Protein AF-0000000078791881 (afdb_homodimer)

pLDDT: mean 88.65, std 10.17, range [54.97, 97.69]

Organism: Lacticaseibacillus rhamnosus (strain LMS2-1) (NCBI:txid525361)

Structure (mmCIF, N/CA/C/O backbone):
data_AF-0000000078791881-model_v1
#
loop_
_entity.id
_entity.type
_entity.pdbx_description
1 polymer 'Insertion element IS402-like domain-containing protein'
#
loop_
_atom_site.group_PDB
_atom_site.id
_atom_site.type_symbol
_atom_site.label_atom_id
_atom_site.label_alt_id
_atom_site.label_comp_id
_atom_site.label_asym_id
_atom_site.label_entity_id
_atom_site.label_seq_id
_atom_site.pdbx_PDB_ins_code
_atom_site.Cartn_x
_atom_site.Cartn_y
_atom_site.Cartn_z
_atom_site.occupancy
_atom_site.B_iso_or_equiv
_atom_site.auth_seq_id
_atom_site.auth_comp_id
_atom_site.auth_asym_id
_atom_site.auth_atom_id
_atom_site.pdbx_PDB_model_num
ATOM 1 N N . MET A 1 1 ? 7.707 -7.066 -22.281 1 60.25 1 MET A N 1
ATOM 2 C CA . MET A 1 1 ? 7.445 -7.469 -20.906 1 60.25 1 MET A CA 1
ATOM 3 C C . MET A 1 1 ? 7.391 -6.254 -19.984 1 60.25 1 MET A C 1
ATOM 5 O O . MET A 1 1 ? 8.109 -5.277 -20.188 1 60.25 1 MET A O 1
ATOM 9 N N . GLN A 1 2 ? 6.25 -6.066 -19.312 1 72.25 2 GLN A N 1
ATOM 10 C CA . GLN A 1 2 ? 6.121 -4.934 -18.406 1 72.25 2 GLN A CA 1
ATOM 11 C C . GLN A 1 2 ? 7.102 -5.051 -17.234 1 72.25 2 GLN A C 1
ATOM 13 O O . GLN A 1 2 ? 7.387 -6.156 -16.766 1 72.25 2 GLN A O 1
ATOM 18 N N . HIS A 1 3 ? 7.914 -4.094 -17.141 1 79.69 3 HIS A N 1
ATOM 19 C CA . HIS A 1 3 ? 8.914 -4.105 -16.078 1 79.69 3 HIS A CA 1
ATOM 20 C C . HIS A 1 3 ? 8.367 -3.467 -14.805 1 79.69 3 HIS A C 1
ATOM 22 O O . HIS A 1 3 ? 7.723 -2.416 -14.859 1 79.69 3 HIS A O 1
ATOM 28 N N . PHE A 1 4 ? 8.367 -4.258 -13.711 1 86.62 4 PHE A N 1
ATOM 29 C CA . PHE A 1 4 ? 7.938 -3.729 -12.422 1 86.62 4 PHE A CA 1
ATOM 30 C C . PHE A 1 4 ? 9.109 -3.658 -11.453 1 86.62 4 PHE A C 1
ATOM 32 O O . PHE A 1 4 ? 9.898 -4.594 -11.352 1 86.62 4 PHE A O 1
ATOM 39 N N . SER A 1 5 ? 9.312 -2.439 -10.898 1 85.81 5 SER A N 1
ATOM 40 C CA . SER A 1 5 ? 10.383 -2.271 -9.914 1 85.81 5 SER A CA 1
ATOM 41 C C . SER A 1 5 ? 9.812 -2.055 -8.516 1 85.81 5 SER A C 1
ATOM 43 O O . SER A 1 5 ? 9.594 -0.916 -8.102 1 85.81 5 SER A O 1
ATOM 45 N N . HIS A 1 6 ? 9.57 -3.057 -7.871 1 87.31 6 HIS A N 1
ATOM 46 C CA . HIS A 1 6 ? 9.055 -2.996 -6.508 1 87.31 6 HIS A CA 1
ATOM 47 C C . HIS A 1 6 ? 10.062 -3.559 -5.512 1 87.31 6 HIS A C 1
ATOM 49 O O . HIS A 1 6 ? 10.812 -4.488 -5.836 1 87.31 6 HIS A O 1
ATOM 55 N N . HIS A 1 7 ? 10.195 -2.922 -4.348 1 89.75 7 HIS A N 1
ATOM 56 C CA . HIS A 1 7 ? 11.086 -3.346 -3.275 1 89.75 7 HIS A CA 1
ATOM 57 C C . HIS A 1 7 ? 10.406 -3.234 -1.915 1 89.75 7 HIS A C 1
ATOM 59 O O . HIS A 1 7 ? 10.914 -2.557 -1.018 1 89.75 7 HIS A O 1
ATOM 65 N N . TYR A 1 8 ? 9.422 -3.963 -1.711 1 95.06 8 TYR A N 1
ATOM 66 C CA . TYR A 1 8 ? 8.68 -3.934 -0.458 1 95.06 8 TYR A CA 1
ATOM 67 C C . TYR A 1 8 ? 9.102 -5.078 0.456 1 95.06 8 TYR A C 1
ATOM 69 O O . TYR A 1 8 ? 9.797 -6 0.024 1 95.06 8 TYR A O 1
ATOM 77 N N . GLN A 1 9 ? 8.75 -4.992 1.683 1 92.62 9 GLN A N 1
ATOM 78 C CA . GLN A 1 9 ? 9.125 -5.973 2.693 1 92.62 9 GLN A CA 1
ATOM 79 C C . GLN A 1 9 ? 8.562 -7.352 2.361 1 92.62 9 GLN A C 1
ATOM 81 O O . GLN A 1 9 ? 9.156 -8.375 2.713 1 92.62 9 GLN A O 1
ATOM 86 N N . SER A 1 10 ? 7.508 -7.449 1.609 1 93.88 10 SER A N 1
ATOM 87 C CA . SER A 1 10 ? 6.816 -8.703 1.309 1 93.88 10 SER A CA 1
ATOM 88 C C . SER A 1 10 ? 7.434 -9.391 0.098 1 93.88 10 SER A C 1
ATOM 90 O O . SER A 1 10 ? 7.133 -10.555 -0.179 1 93.88 10 SER A O 1
ATOM 92 N N . ASP A 1 11 ? 8.266 -8.688 -0.561 1 94.62 11 ASP A N 1
ATOM 93 C CA . ASP A 1 11 ? 8.859 -9.266 -1.762 1 94.62 11 ASP A CA 1
ATOM 94 C C . ASP A 1 11 ? 9.75 -10.453 -1.415 1 94.62 11 ASP A C 1
ATOM 96 O O . ASP A 1 11 ? 10.469 -10.422 -0.412 1 94.62 11 ASP A O 1
ATOM 100 N N . ILE A 1 12 ? 9.672 -11.43 -2.232 1 93.94 12 ILE A N 1
ATOM 101 C CA . ILE A 1 12 ? 10.578 -12.57 -2.111 1 93.94 12 ILE A CA 1
ATOM 102 C C . ILE A 1 12 ? 11.68 -12.461 -3.162 1 93.94 12 ILE A C 1
ATOM 104 O O . ILE A 1 12 ? 11.609 -11.625 -4.066 1 93.94 12 ILE A O 1
ATOM 108 N N . SER A 1 13 ? 12.711 -13.273 -2.975 1 94.31 13 SER A N 1
ATOM 109 C CA . SER A 1 13 ? 13.789 -13.297 -3.957 1 94.31 13 SER A CA 1
ATOM 110 C C . SER A 1 13 ? 13.406 -14.117 -5.184 1 94.31 13 SER A C 1
ATOM 112 O O . SER A 1 13 ? 12.508 -14.961 -5.117 1 94.31 13 SER A O 1
ATOM 114 N N . ARG A 1 14 ? 14.117 -13.773 -6.285 1 93.75 14 ARG A N 1
ATOM 115 C CA . ARG A 1 14 ? 13.906 -14.562 -7.492 1 93.75 14 ARG A CA 1
ATOM 116 C C . ARG A 1 14 ? 14.203 -16.031 -7.246 1 93.75 14 ARG A C 1
ATOM 118 O O . ARG A 1 14 ? 13.539 -16.906 -7.809 1 93.75 14 ARG A O 1
ATOM 125 N N . GLN A 1 15 ? 15.094 -16.312 -6.422 1 93.5 15 GLN A N 1
ATOM 126 C CA . GLN A 1 15 ? 15.438 -17.688 -6.078 1 93.5 15 GLN A CA 1
ATOM 127 C C . GLN A 1 15 ? 14.273 -18.375 -5.375 1 93.5 15 GLN A C 1
ATOM 129 O O . GLN A 1 15 ? 13.984 -19.547 -5.645 1 93.5 15 GLN A O 1
ATOM 134 N N . GLN A 1 16 ? 13.695 -17.672 -4.477 1 94.12 16 GLN A N 1
ATOM 135 C CA . GLN A 1 16 ? 12.539 -18.219 -3.773 1 94.12 16 GLN A CA 1
ATOM 136 C C . GLN A 1 16 ? 11.398 -18.516 -4.742 1 94.12 16 GLN A C 1
ATOM 138 O O . GLN A 1 16 ? 10.719 -19.547 -4.617 1 94.12 16 GLN A O 1
ATOM 143 N N . LEU A 1 17 ? 11.219 -17.609 -5.664 1 94.06 17 LEU A N 1
ATOM 144 C CA . LEU A 1 17 ? 10.18 -17.828 -6.66 1 94.06 17 LEU A CA 1
ATOM 145 C C . LEU A 1 17 ? 10.484 -19.062 -7.5 1 94.06 17 LEU A C 1
ATOM 147 O O . LEU A 1 17 ? 9.57 -19.812 -7.875 1 94.06 17 LEU A O 1
ATOM 151 N N . ASP A 1 18 ? 11.703 -19.266 -7.836 1 93.75 18 ASP A N 1
ATOM 152 C CA . ASP A 1 18 ? 12.102 -20.406 -8.656 1 93.75 18 ASP A CA 1
ATOM 153 C C . ASP A 1 18 ? 11.656 -21.719 -8.023 1 93.75 18 ASP A C 1
ATOM 155 O O . ASP A 1 18 ? 11.32 -22.672 -8.727 1 93.75 18 ASP A O 1
ATOM 159 N N . LEU A 1 19 ? 11.578 -21.734 -6.727 1 92.44 19 LEU A N 1
ATOM 160 C CA . LEU A 1 19 ? 11.18 -22.938 -5.992 1 92.44 19 LEU A CA 1
ATOM 161 C C . LEU A 1 19 ? 9.711 -23.25 -6.223 1 92.44 19 LEU A C 1
ATOM 163 O O . LEU A 1 19 ? 9.297 -24.406 -6.129 1 92.44 19 LEU A O 1
ATOM 167 N N . ILE A 1 20 ? 8.992 -22.281 -6.566 1 93.12 20 ILE A N 1
ATOM 168 C CA . ILE A 1 20 ? 7.555 -22.5 -6.703 1 93.12 20 ILE A CA 1
ATOM 169 C C . ILE A 1 20 ? 7.113 -22.172 -8.125 1 93.12 20 ILE A C 1
ATOM 171 O O . ILE A 1 20 ? 5.926 -22.25 -8.453 1 93.12 20 ILE A O 1
ATOM 175 N N . ARG A 1 21 ? 7.918 -21.828 -8.938 1 91.44 21 ARG A N 1
ATOM 176 C CA . ARG A 1 21 ? 7.621 -21.359 -10.289 1 91.44 21 ARG A CA 1
ATOM 177 C C . ARG A 1 21 ? 6.848 -22.406 -11.078 1 91.44 21 ARG A C 1
ATOM 179 O O . ARG A 1 21 ? 5.887 -22.078 -11.773 1 91.44 21 ARG A O 1
ATOM 186 N N . GLN A 1 22 ? 7.348 -23.531 -11.039 1 88.88 22 GLN A N 1
ATOM 187 C CA . GLN A 1 22 ? 6.715 -24.609 -11.781 1 88.88 22 GLN A CA 1
ATOM 188 C C . GLN A 1 22 ? 5.254 -24.781 -11.375 1 88.88 22 GLN A C 1
ATOM 190 O O . GLN A 1 22 ? 4.387 -24.984 -12.227 1 88.88 22 GLN A O 1
ATOM 195 N N . ASP A 1 23 ? 5.012 -24.688 -10.094 1 89.69 23 ASP A N 1
ATOM 196 C CA . ASP A 1 23 ? 3.646 -24.812 -9.594 1 89.69 23 ASP A CA 1
ATOM 197 C C . ASP A 1 23 ? 2.764 -23.688 -10.125 1 89.69 23 ASP A C 1
ATOM 199 O O . ASP A 1 23 ? 1.622 -23.922 -10.523 1 89.69 23 ASP A O 1
ATOM 203 N N . LEU A 1 24 ? 3.293 -22.5 -10.211 1 88.62 24 LEU A N 1
ATOM 204 C CA . LEU A 1 24 ? 2.549 -21.328 -10.656 1 88.62 24 LEU A CA 1
ATOM 205 C C . LEU A 1 24 ? 2.285 -21.391 -12.156 1 88.62 24 LEU A C 1
ATOM 207 O O . LEU A 1 24 ? 1.202 -21.016 -12.609 1 88.62 24 LEU A O 1
ATOM 211 N N . GLU A 1 25 ? 3.244 -21.844 -12.852 1 84.62 25 GLU A N 1
ATOM 212 C CA . GLU A 1 25 ? 3.129 -21.891 -14.305 1 84.62 25 GLU A CA 1
ATOM 213 C C . GLU A 1 25 ? 2.205 -23.016 -14.75 1 84.62 25 GLU A C 1
ATOM 215 O O . GLU A 1 25 ? 1.573 -22.922 -15.805 1 84.62 25 GLU A O 1
ATOM 220 N N . ALA A 1 26 ? 2.129 -24.016 -13.961 1 81 26 ALA A N 1
ATOM 221 C CA . ALA A 1 26 ? 1.281 -25.156 -14.281 1 81 26 ALA A CA 1
ATOM 222 C C . ALA A 1 26 ? -0.196 -24.797 -14.211 1 81 26 ALA A C 1
ATOM 224 O O . ALA A 1 26 ? -1.038 -25.438 -14.844 1 81 26 ALA A O 1
ATOM 225 N N . SER A 1 27 ? -0.499 -23.844 -13.469 1 78.12 27 SER A N 1
ATOM 226 C CA . SER A 1 27 ? -1.887 -23.438 -13.289 1 78.12 27 SER A CA 1
ATOM 227 C C . SER A 1 27 ? -2.373 -22.594 -14.461 1 78.12 27 SER A C 1
ATOM 229 O O . SER A 1 27 ? -3.578 -22.406 -14.648 1 78.12 27 SER A O 1
ATOM 231 N N . ARG A 1 28 ? -1.436 -22.188 -15.219 1 71.75 28 ARG A N 1
ATOM 232 C CA . ARG A 1 28 ? -1.787 -21.281 -16.312 1 71.75 28 ARG A CA 1
ATOM 233 C C . ARG A 1 28 ? -2.459 -22.047 -17.453 1 71.75 28 ARG A C 1
ATOM 235 O O . ARG A 1 28 ? -2.018 -23.141 -17.828 1 71.75 28 ARG A O 1
ATOM 242 N N . LYS A 1 29 ? -3.756 -21.53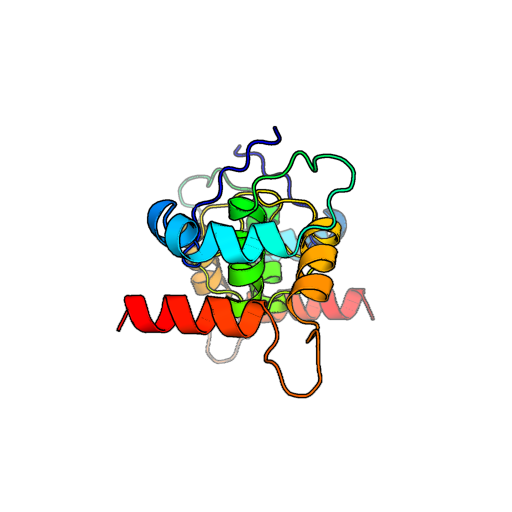1 -17.688 1 65.38 29 LYS A N 1
ATOM 243 C CA . LYS A 1 29 ? -4.363 -22.047 -18.906 1 65.38 29 LYS A CA 1
ATOM 244 C C . LYS A 1 29 ? -3.668 -21.5 -20.141 1 65.38 29 LYS A C 1
ATOM 246 O O . LYS A 1 29 ? -3.172 -20.375 -20.125 1 65.38 29 LYS A O 1
ATOM 251 N N . ARG A 1 30 ? -2.932 -22.406 -20.859 1 60.41 30 ARG A N 1
ATOM 252 C CA . ARG A 1 30 ? -2.107 -22.203 -22.047 1 60.41 30 ARG A CA 1
ATOM 253 C C . ARG A 1 30 ? -2.766 -21.219 -23 1 60.41 30 ARG A C 1
ATOM 255 O O . ARG A 1 30 ? -2.975 -21.531 -24.172 1 60.41 30 ARG A O 1
ATOM 262 N N . THR A 1 31 ? -3.537 -20.297 -22.312 1 57.41 31 THR A N 1
ATOM 263 C CA . THR A 1 31 ? -3.967 -19.391 -23.375 1 57.41 31 THR A CA 1
ATOM 264 C C . THR A 1 31 ? -2.863 -18.406 -23.719 1 57.41 31 THR A C 1
ATOM 266 O O . THR A 1 31 ? -1.729 -18.531 -23.266 1 57.41 31 THR A O 1
ATOM 269 N N . HIS A 1 32 ? -3.201 -17.219 -24.203 1 54.97 32 HIS A N 1
ATOM 270 C CA . HIS A 1 32 ? -2.314 -16.203 -24.75 1 54.97 32 HIS A CA 1
ATOM 271 C C . HIS A 1 32 ? -1.259 -15.781 -23.734 1 54.97 32 HIS A C 1
ATOM 273 O O . HIS A 1 32 ? -1.566 -15.602 -22.562 1 54.97 32 HIS A O 1
ATOM 279 N N . PRO A 1 33 ? 0.043 -16.078 -24.25 1 55.59 33 PRO A N 1
ATOM 280 C CA . PRO A 1 33 ? 1.186 -15.758 -23.391 1 55.59 33 PRO A CA 1
ATOM 281 C C . PRO A 1 33 ? 0.993 -14.453 -22.609 1 55.59 33 PRO A C 1
ATOM 283 O O . PRO A 1 33 ? 0.642 -13.43 -23.203 1 55.59 33 PRO A O 1
ATOM 286 N N . LYS A 1 34 ? 0.638 -14.539 -21.422 1 62.06 34 LYS A N 1
ATOM 287 C CA . LYS A 1 34 ? 0.508 -13.281 -20.672 1 62.06 34 LYS A CA 1
ATOM 288 C C . LYS A 1 34 ? 1.877 -12.68 -20.375 1 62.06 34 LYS A C 1
ATOM 290 O O . LYS A 1 34 ? 2.834 -13.406 -20.094 1 62.06 34 LYS A O 1
ATOM 295 N N . HIS A 1 35 ? 2.105 -11.555 -20.766 1 78.94 35 HIS A N 1
ATOM 296 C CA . HIS A 1 35 ? 3.27 -10.68 -20.781 1 78.94 35 HIS A CA 1
ATOM 297 C C . HIS A 1 35 ? 3.652 -10.234 -19.375 1 78.94 35 HIS A C 1
ATOM 299 O O . HIS A 1 35 ? 4.477 -9.328 -19.219 1 78.94 35 HIS A O 1
ATOM 305 N N . ILE A 1 36 ? 3.102 -11.031 -18.391 1 87.44 36 ILE A N 1
ATOM 306 C CA . ILE A 1 36 ? 3.498 -10.547 -17.062 1 87.44 36 ILE A CA 1
ATOM 307 C C . ILE A 1 36 ? 4.23 -11.656 -16.312 1 87.44 36 ILE A C 1
ATOM 309 O O . ILE A 1 36 ? 3.791 -12.805 -16.297 1 87.44 36 ILE A O 1
ATOM 313 N N . ASP A 1 37 ? 5.336 -11.32 -15.742 1 89.88 37 ASP A N 1
ATOM 314 C CA . ASP A 1 37 ? 6.137 -12.242 -14.945 1 89.88 37 ASP A CA 1
ATOM 315 C C . ASP A 1 37 ? 5.367 -12.711 -13.711 1 89.88 37 ASP A C 1
ATOM 317 O O . ASP A 1 37 ? 4.883 -11.898 -12.922 1 89.88 37 ASP A O 1
ATOM 321 N N . PRO A 1 38 ? 5.277 -14.031 -13.516 1 91.56 38 PRO A N 1
ATOM 322 C CA . PRO A 1 38 ? 4.582 -14.531 -12.32 1 91.56 38 PRO A CA 1
ATOM 323 C C . PRO A 1 38 ? 5.18 -13.992 -11.023 1 91.56 38 PRO A C 1
ATOM 325 O O . PRO A 1 38 ? 4.488 -13.922 -10.008 1 91.56 38 PRO A O 1
ATOM 328 N N . TYR A 1 39 ? 6.422 -13.578 -11.125 1 93.69 39 TYR A N 1
ATOM 329 C CA . TYR A 1 39 ? 7.086 -12.992 -9.961 1 93.69 39 TYR A CA 1
ATOM 330 C C . TYR A 1 39 ? 6.348 -11.75 -9.477 1 93.69 39 TYR A C 1
ATOM 332 O O . TYR A 1 39 ? 6.062 -11.617 -8.289 1 93.69 39 TYR A O 1
ATOM 340 N N . ASP A 1 40 ? 6.051 -10.922 -10.383 1 95.81 40 ASP A N 1
ATOM 341 C CA . ASP A 1 40 ? 5.391 -9.664 -10.039 1 95.81 40 ASP A CA 1
ATOM 342 C C . ASP A 1 40 ? 3.973 -9.906 -9.531 1 95.81 40 ASP A C 1
ATOM 344 O O . ASP A 1 40 ? 3.508 -9.219 -8.625 1 95.81 40 ASP A O 1
ATOM 348 N N . ILE A 1 41 ? 3.369 -10.883 -10.086 1 95.06 41 ILE A N 1
ATOM 349 C CA . ILE A 1 41 ? 2.01 -11.227 -9.68 1 95.06 41 ILE A CA 1
ATOM 350 C C . ILE A 1 41 ? 2.023 -11.766 -8.25 1 95.06 41 ILE A C 1
ATOM 352 O O . ILE A 1 41 ? 1.233 -11.336 -7.406 1 95.06 41 ILE A O 1
ATOM 356 N N . PHE A 1 42 ? 2.93 -12.633 -8.062 1 95.81 42 PHE A N 1
ATOM 357 C CA . PHE A 1 42 ? 3.002 -13.258 -6.75 1 95.81 42 PHE A CA 1
ATOM 358 C C . PHE A 1 42 ? 3.408 -12.25 -5.688 1 95.81 42 PHE A C 1
ATOM 360 O O . PHE A 1 42 ? 2.82 -12.211 -4.602 1 95.81 42 PHE A O 1
ATOM 367 N N . CYS A 1 43 ? 4.371 -11.383 -6.016 1 97.19 43 CYS A N 1
ATOM 368 C CA . CYS A 1 43 ? 4.797 -10.359 -5.066 1 97.19 43 CYS A CA 1
ATOM 369 C C . CYS A 1 43 ? 3.654 -9.398 -4.742 1 97.19 43 CYS A C 1
ATOM 371 O O . CYS A 1 43 ? 3.51 -8.969 -3.602 1 97.19 43 CYS A O 1
ATOM 373 N N . ALA A 1 44 ? 2.912 -9.094 -5.691 1 97.69 44 ALA A N 1
ATOM 374 C CA . ALA A 1 44 ? 1.74 -8.25 -5.469 1 97.69 44 ALA A CA 1
ATOM 375 C C . ALA A 1 44 ? 0.761 -8.906 -4.504 1 97.69 44 ALA A C 1
ATOM 377 O O . ALA A 1 44 ? 0.231 -8.258 -3.604 1 97.69 44 ALA A O 1
ATOM 378 N N . MET A 1 45 ? 0.535 -10.188 -4.645 1 97.12 45 MET A N 1
ATOM 379 C CA . MET A 1 45 ? -0.359 -10.93 -3.76 1 97.12 45 MET A CA 1
ATOM 380 C C . MET A 1 45 ? 0.171 -10.93 -2.328 1 97.12 45 MET A C 1
ATOM 382 O O . MET A 1 45 ? -0.59 -10.727 -1.381 1 97.12 45 MET A O 1
ATOM 386 N N . LEU A 1 46 ? 1.431 -11.148 -2.234 1 96.62 46 LEU A N 1
ATOM 387 C CA . LEU A 1 46 ? 2.047 -11.18 -0.912 1 96.62 46 LEU A CA 1
ATOM 388 C C . LEU A 1 46 ? 1.897 -9.828 -0.214 1 96.62 46 LEU A C 1
ATOM 390 O O . LEU A 1 46 ? 1.678 -9.773 0.998 1 96.62 46 LEU A O 1
ATOM 394 N N . TYR A 1 47 ? 2.023 -8.789 -1.007 1 97.56 47 TYR A N 1
ATOM 395 C CA . TYR A 1 47 ? 1.846 -7.449 -0.466 1 97.56 47 TYR A CA 1
ATOM 396 C C . TYR A 1 47 ? 0.455 -7.285 0.135 1 97.56 47 TYR A C 1
ATOM 398 O O . TYR A 1 47 ? 0.309 -6.766 1.245 1 97.56 47 TYR A O 1
ATOM 406 N N . VAL A 1 48 ? -0.52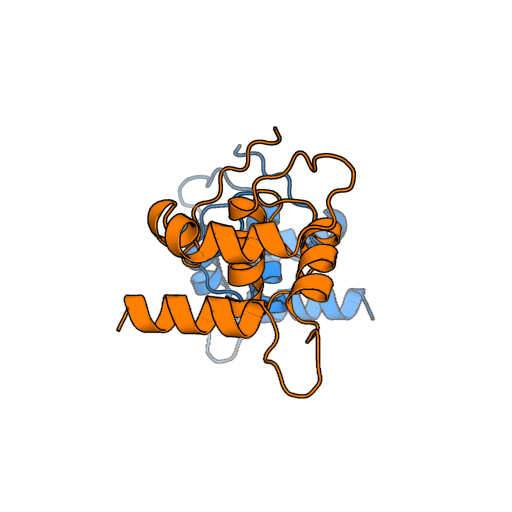2 -7.703 -0.561 1 97.19 48 VAL A N 1
ATOM 407 C CA . VAL A 1 48 ? -1.902 -7.59 -0.102 1 97.19 48 VAL A CA 1
ATOM 408 C C . VAL A 1 48 ? -2.111 -8.469 1.132 1 97.19 48 VAL A C 1
ATOM 410 O O . VAL A 1 48 ? -2.73 -8.039 2.107 1 97.19 48 VAL A O 1
ATOM 413 N N . LEU A 1 49 ? -1.59 -9.633 1.073 1 95 49 LEU A N 1
ATOM 414 C CA . LEU A 1 49 ? -1.74 -10.562 2.186 1 95 49 LEU A CA 1
ATOM 415 C C . LEU A 1 49 ? -1.057 -10.023 3.439 1 95 49 LEU A C 1
ATOM 417 O O . LEU A 1 49 ? -1.577 -10.18 4.547 1 95 49 LEU A O 1
ATOM 421 N N . LYS A 1 50 ? 0.042 -9.453 3.301 1 95.69 50 LYS A N 1
ATOM 422 C CA . LYS A 1 50 ? 0.808 -8.945 4.434 1 95.69 50 LYS A CA 1
ATOM 423 C C . LYS A 1 50 ? 0.145 -7.711 5.039 1 95.69 50 LYS A C 1
ATOM 425 O O . LYS A 1 50 ? 0.05 -7.586 6.266 1 95.69 50 LYS A O 1
ATOM 430 N N . ASN A 1 51 ? -0.23 -6.828 4.18 1 96.88 51 ASN A N 1
ATOM 431 C CA . ASN A 1 51 ? -0.662 -5.512 4.641 1 96.88 51 ASN A CA 1
ATOM 432 C C . ASN A 1 51 ? -2.182 -5.426 4.746 1 96.88 51 ASN A C 1
ATOM 434 O O . ASN A 1 51 ? -2.715 -4.512 5.375 1 96.88 51 ASN A O 1
ATOM 438 N N . GLY A 1 52 ? -2.828 -6.273 4.16 1 95.25 52 GLY A N 1
ATOM 439 C CA . GLY A 1 52 ? -4.281 -6.289 4.242 1 95.25 52 GLY A CA 1
ATOM 440 C C . GLY A 1 52 ? -4.934 -5.164 3.469 1 95.25 52 GLY A C 1
ATOM 441 O O . GLY A 1 52 ? -6.055 -4.758 3.781 1 95.25 52 GLY A O 1
ATOM 442 N N . CYS A 1 53 ? -4.258 -4.559 2.541 1 95.62 53 CYS A N 1
ATOM 443 C CA . CYS A 1 53 ? -4.832 -3.451 1.781 1 95.62 53 CYS A CA 1
ATOM 444 C C . CYS A 1 53 ? -5.84 -3.955 0.758 1 95.62 53 CYS A C 1
ATOM 446 O O . CYS A 1 53 ? -5.812 -5.125 0.375 1 95.62 53 CYS A O 1
ATOM 448 N N . THR A 1 54 ? -6.738 -3.078 0.295 1 95.06 54 THR A N 1
ATOM 449 C CA . THR A 1 54 ? -7.699 -3.441 -0.743 1 95.06 54 THR A CA 1
ATOM 450 C C . THR A 1 54 ? -6.992 -3.658 -2.078 1 95.06 54 THR A C 1
ATOM 452 O O . THR A 1 54 ? -5.926 -3.092 -2.32 1 95.06 54 THR A O 1
ATOM 455 N N . TRP A 1 55 ? -7.594 -4.453 -2.875 1 95.38 55 TRP A N 1
ATOM 456 C CA . TRP A 1 55 ? -7.008 -4.727 -4.18 1 95.38 55 TRP A CA 1
ATOM 457 C C . TRP A 1 55 ? -6.867 -3.445 -4.996 1 95.38 55 TRP A C 1
ATOM 459 O O . TRP A 1 55 ? -5.871 -3.254 -5.699 1 95.38 55 TRP A O 1
ATOM 469 N N . ARG A 1 56 ? -7.793 -2.59 -4.879 1 95.25 56 ARG A N 1
ATOM 470 C CA . ARG A 1 56 ? -7.797 -1.356 -5.656 1 95.25 56 ARG A CA 1
ATOM 471 C C . ARG A 1 56 ? -6.68 -0.42 -5.207 1 95.25 56 ARG A C 1
ATOM 473 O O . ARG A 1 56 ? -6.297 0.494 -5.941 1 95.25 56 ARG A O 1
ATOM 480 N N . ASP A 1 57 ? -6.16 -0.644 -4.055 1 97 57 ASP A N 1
ATOM 481 C CA . ASP A 1 57 ? -5.113 0.218 -3.51 1 97 57 ASP A CA 1
ATOM 482 C C . ASP A 1 57 ? -3.744 -0.446 -3.621 1 97 57 ASP A C 1
ATOM 484 O O . ASP A 1 57 ? -2.812 -0.081 -2.9 1 97 57 ASP A O 1
ATOM 488 N N . LEU A 1 58 ? -3.66 -1.423 -4.508 1 97.06 58 LEU A N 1
ATOM 489 C CA . LEU A 1 58 ? -2.367 -2.029 -4.805 1 97.06 58 LEU A CA 1
ATOM 490 C C . LEU A 1 58 ? -1.41 -1.003 -5.402 1 97.06 58 LEU A C 1
ATOM 492 O O . LEU A 1 58 ? -1.778 -0.262 -6.316 1 97.06 58 LEU A O 1
ATOM 496 N N . PRO A 1 59 ? -0.221 -1.003 -4.871 1 96.31 59 PRO A N 1
ATOM 497 C CA . PRO A 1 59 ? 0.741 -0.038 -5.41 1 96.31 59 PRO A CA 1
ATOM 498 C C . PRO A 1 59 ? 0.884 -0.13 -6.926 1 96.31 59 PRO A C 1
ATOM 500 O O . PRO A 1 59 ? 0.846 -1.228 -7.488 1 96.31 59 PRO A O 1
ATOM 503 N N . ALA A 1 60 ? 1.172 1.02 -7.531 1 94.25 60 ALA A N 1
ATOM 504 C CA . ALA A 1 60 ? 1.197 1.134 -8.984 1 94.25 60 ALA A CA 1
ATOM 505 C C . ALA A 1 60 ? 2.461 0.501 -9.562 1 94.25 60 ALA A C 1
ATOM 507 O O . ALA A 1 60 ? 2.564 0.304 -10.773 1 94.25 60 ALA A O 1
ATOM 508 N N . ASP A 1 61 ? 3.424 0.205 -8.758 1 94.31 61 ASP A N 1
ATOM 509 C CA . ASP A 1 61 ? 4.648 -0.431 -9.242 1 94.31 61 ASP A CA 1
ATOM 510 C C . ASP A 1 61 ? 4.477 -1.945 -9.336 1 94.31 61 ASP A C 1
ATOM 512 O O . ASP A 1 61 ? 5.434 -2.664 -9.633 1 94.31 61 ASP A O 1
ATOM 516 N N . TYR A 1 62 ? 3.305 -2.443 -9.047 1 96.12 62 TYR A N 1
ATOM 517 C CA . TYR A 1 62 ? 2.865 -3.803 -9.336 1 96.12 62 TYR A CA 1
ATOM 518 C C . TYR A 1 62 ? 1.962 -3.834 -10.562 1 96.12 62 TYR A C 1
ATOM 520 O O . TYR A 1 62 ? 1.536 -2.787 -11.055 1 96.12 62 TYR A O 1
ATOM 528 N N . PRO A 1 63 ? 1.736 -5.102 -11.102 1 94.62 63 PRO A N 1
ATOM 529 C CA . PRO A 1 63 ? 0.726 -5.199 -12.156 1 94.62 63 PRO A CA 1
ATOM 530 C C . PRO A 1 63 ? -0.646 -4.699 -11.703 1 94.62 63 PRO A C 1
ATOM 532 O O . PRO A 1 63 ? -0.911 -4.609 -10.5 1 94.62 63 PRO A O 1
ATOM 535 N N . LYS A 1 64 ? -1.416 -4.301 -12.648 1 94.81 64 LYS A N 1
ATOM 536 C CA . LYS A 1 64 ? -2.762 -3.812 -12.367 1 94.81 64 LYS A CA 1
ATOM 537 C C . LYS A 1 64 ? -3.494 -4.746 -11.406 1 94.81 64 LYS A C 1
ATOM 539 O O . LYS A 1 64 ? -3.416 -5.969 -11.547 1 94.81 64 LYS A O 1
ATOM 544 N N . TRP A 1 65 ? -4.195 -4.145 -10.484 1 95.62 65 TRP A N 1
ATOM 545 C CA . TRP A 1 65 ? -4.836 -4.914 -9.422 1 95.62 65 TRP A CA 1
ATOM 546 C C . TRP A 1 65 ? -5.812 -5.934 -10.008 1 95.62 65 TRP A C 1
ATOM 548 O O . TRP A 1 65 ? -5.953 -7.039 -9.477 1 95.62 65 TRP A O 1
ATOM 558 N N . SER A 1 66 ? -6.488 -5.574 -11.055 1 96.25 66 SER A N 1
ATOM 559 C CA . SER A 1 66 ? -7.461 -6.484 -11.641 1 96.25 66 SER A CA 1
ATOM 560 C C . SER A 1 66 ? -6.789 -7.746 -12.172 1 96.25 66 SER A C 1
ATOM 562 O O . SER A 1 66 ? -7.34 -8.844 -12.062 1 96.25 66 SER A O 1
ATOM 564 N N . THR A 1 67 ? -5.641 -7.629 -12.75 1 94.31 67 THR A N 1
ATOM 565 C CA . THR A 1 67 ? -4.859 -8.766 -13.219 1 94.31 67 THR A CA 1
ATOM 566 C C . THR A 1 67 ? -4.418 -9.633 -12.047 1 94.31 67 THR A C 1
ATOM 568 O O . THR A 1 67 ? -4.562 -10.859 -12.086 1 94.31 67 THR A O 1
ATOM 571 N N . VAL A 1 68 ? -3.955 -9.016 -11.055 1 96.12 68 VAL A N 1
ATOM 572 C CA . VAL A 1 68 ? -3.494 -9.742 -9.875 1 96.12 68 VAL A CA 1
ATOM 573 C C . VAL A 1 68 ? -4.668 -10.484 -9.242 1 96.12 68 VAL A C 1
ATOM 575 O O . VAL A 1 68 ? -4.527 -11.641 -8.836 1 96.12 68 VAL A O 1
ATOM 578 N N . TYR A 1 69 ? -5.77 -9.797 -9.211 1 95.81 69 TYR A N 1
ATOM 579 C CA . TYR A 1 69 ? -6.977 -10.391 -8.633 1 95.81 69 TYR A CA 1
ATOM 580 C C . TYR A 1 69 ? -7.414 -11.617 -9.422 1 95.81 69 TYR A C 1
ATOM 582 O O . TYR A 1 69 ? -7.867 -12.602 -8.844 1 95.81 69 TYR A O 1
ATOM 590 N N . TYR A 1 70 ? -7.305 -11.539 -10.688 1 93.31 70 TYR A N 1
ATOM 591 C CA . TYR A 1 70 ? -7.625 -12.688 -11.531 1 93.31 70 TYR A CA 1
ATOM 592 C C . TYR A 1 70 ? -6.789 -13.898 -11.148 1 93.31 70 TYR A C 1
ATOM 594 O O . TYR A 1 70 ? -7.32 -15 -10.969 1 93.31 70 TYR A O 1
ATOM 602 N N . TYR A 1 71 ? -5.566 -13.695 -11.039 1 92.25 71 TYR A N 1
ATOM 603 C CA . TYR A 1 71 ? -4.68 -14.789 -10.664 1 92.25 71 TYR A CA 1
ATOM 604 C C . TYR A 1 71 ? -4.949 -15.25 -9.234 1 92.25 71 TYR A C 1
ATOM 606 O O . TYR A 1 71 ? -4.859 -16.438 -8.938 1 92.25 71 TYR A O 1
ATOM 614 N N . TRP A 1 72 ? -5.211 -14.344 -8.328 1 94.12 72 TRP A N 1
ATOM 615 C CA . TRP A 1 72 ? -5.586 -14.695 -6.961 1 94.12 72 TRP A CA 1
ATOM 616 C C . TRP A 1 72 ? -6.766 -15.664 -6.949 1 94.12 72 TRP A C 1
ATOM 618 O O . TRP A 1 72 ? -6.707 -16.703 -6.301 1 94.12 72 TRP A O 1
ATOM 628 N N . MET A 1 73 ? -7.766 -15.273 -7.648 1 93.44 73 MET A N 1
ATOM 629 C CA . MET A 1 73 ? -8.961 -16.109 -7.723 1 93.44 73 MET A CA 1
ATOM 630 C C . MET A 1 73 ? -8.633 -17.484 -8.312 1 93.44 73 MET A C 1
ATOM 632 O O . MET A 1 73 ? -9.125 -18.5 -7.82 1 93.44 73 MET A O 1
ATOM 636 N N . SER A 1 74 ? -7.812 -17.469 -9.289 1 90.38 74 SER A N 1
ATOM 637 C CA . SER A 1 74 ? -7.434 -18.719 -9.953 1 90.38 74 SER A CA 1
ATOM 638 C C . SER A 1 74 ? -6.598 -19.594 -9.031 1 90.38 74 SER A C 1
ATOM 640 O O . SER A 1 74 ? -6.812 -20.812 -8.969 1 90.38 74 SER A O 1
ATOM 642 N N . TRP A 1 75 ? -5.672 -19.047 -8.352 1 92.5 75 TRP A N 1
ATOM 643 C CA . TRP A 1 75 ? -4.723 -19.781 -7.531 1 92.5 75 TRP A CA 1
ATOM 644 C C . TRP A 1 75 ? -5.355 -20.188 -6.203 1 92.5 75 TRP A C 1
ATOM 646 O O . TRP A 1 75 ? -4.871 -21.109 -5.527 1 92.5 75 TRP A O 1
ATOM 656 N N . SER A 1 76 ? -6.398 -19.547 -5.801 1 92.19 76 SER A N 1
ATOM 657 C CA . SER A 1 76 ? -7.043 -19.828 -4.52 1 92.19 76 SER A CA 1
ATOM 658 C C . SER A 1 76 ? -8.117 -20.906 -4.668 1 92.19 76 SER A C 1
ATOM 660 O O . SER A 1 76 ? -8.617 -21.438 -3.672 1 92.19 76 SER A O 1
ATOM 662 N N . LYS A 1 77 ? -8.453 -21.125 -5.863 1 87.25 77 LYS A N 1
ATOM 663 C CA . LYS A 1 77 ? -9.461 -22.141 -6.105 1 87.25 77 LYS A CA 1
ATOM 664 C C . LYS A 1 77 ? -8.859 -23.547 -6.039 1 87.25 77 LYS A C 1
ATOM 666 O O . LYS A 1 77 ? -7.883 -23.844 -6.73 1 87.25 77 LYS A O 1
ATOM 671 N N . ALA A 1 78 ? -9.492 -24.344 -5.223 1 85.25 78 ALA A N 1
ATOM 672 C CA . ALA A 1 78 ? -9.055 -25.734 -5.16 1 85.25 78 ALA A CA 1
ATOM 673 C C . ALA A 1 78 ? -9.555 -26.531 -6.367 1 85.25 78 ALA A C 1
ATOM 675 O O . ALA A 1 78 ? -10.719 -26.406 -6.754 1 85.25 78 ALA A O 1
ATOM 676 N N . PRO A 1 79 ? -8.641 -27.266 -6.977 1 80.69 79 PRO A N 1
ATOM 677 C CA . PRO A 1 79 ? -9.102 -28.062 -8.117 1 80.69 79 PRO A CA 1
ATOM 678 C C . PRO A 1 79 ? -10.125 -29.125 -7.727 1 80.69 79 PRO A C 1
ATOM 680 O O . PRO A 1 79 ? -11.055 -29.391 -8.484 1 80.69 79 PRO A O 1
ATOM 683 N N . THR A 1 80 ? -9.852 -29.672 -6.594 1 84.94 80 THR A N 1
ATOM 684 C CA . THR A 1 80 ? -10.766 -30.672 -6.035 1 84.94 80 THR A CA 1
ATOM 685 C C . THR A 1 80 ? -10.969 -30.438 -4.543 1 84.94 80 THR A C 1
ATOM 687 O O . THR A 1 80 ? -10.133 -29.812 -3.887 1 84.94 80 THR A O 1
ATOM 690 N N . PRO A 1 81 ? -12.086 -30.844 -4.051 1 85.12 81 PRO A N 1
ATOM 691 C CA . PRO A 1 81 ? -12.359 -30.656 -2.627 1 85.12 81 PRO A CA 1
ATOM 692 C C . PRO A 1 81 ? -11.297 -31.281 -1.73 1 85.12 81 PRO A C 1
ATOM 694 O O . PRO A 1 81 ? -11.125 -30.875 -0.583 1 85.12 81 PRO A O 1
ATOM 697 N N . ASP A 1 82 ? -10.625 -32.219 -2.215 1 87.19 82 ASP A N 1
ATOM 698 C CA . ASP A 1 82 ? -9.68 -32.969 -1.396 1 87.19 82 ASP A CA 1
ATOM 699 C C . ASP A 1 82 ? -8.258 -32.438 -1.564 1 87.19 82 ASP A C 1
ATOM 701 O O . ASP A 1 82 ? -7.344 -32.844 -0.854 1 87.19 82 ASP A O 1
ATOM 705 N N . LYS A 1 83 ? -8.102 -31.547 -2.52 1 87.56 83 LYS A N 1
ATOM 706 C CA . LYS A 1 83 ? -6.773 -31 -2.768 1 87.56 83 LYS A CA 1
ATOM 707 C C . LYS A 1 83 ? -6.703 -29.516 -2.396 1 87.56 83 LYS A C 1
ATOM 709 O O . LYS A 1 83 ? -7.617 -28.75 -2.707 1 87.56 83 LYS A O 1
ATOM 714 N N . PRO A 1 84 ? -5.629 -29.172 -1.677 1 90.06 84 PRO A N 1
ATOM 715 C CA . PRO A 1 84 ? -5.488 -27.75 -1.329 1 90.06 84 PRO A CA 1
ATOM 716 C C . PRO A 1 84 ? -5.293 -26.859 -2.553 1 90.06 84 PRO A C 1
ATOM 718 O O . PRO A 1 84 ? -4.809 -27.312 -3.588 1 90.06 84 PRO A O 1
ATOM 721 N N . ALA A 1 85 ? -5.695 -25.703 -2.385 1 91.5 85 ALA A N 1
ATOM 722 C CA . ALA A 1 85 ? -5.512 -24.719 -3.449 1 91.5 85 ALA A CA 1
ATOM 723 C C . ALA A 1 85 ? -4.027 -24.484 -3.736 1 91.5 85 ALA A C 1
ATOM 725 O O . ALA A 1 85 ? -3.186 -24.656 -2.854 1 91.5 85 ALA A O 1
ATOM 726 N N . LEU A 1 86 ? -3.736 -24.125 -4.938 1 92 86 LEU A N 1
ATOM 727 C CA . LEU A 1 86 ? -2.369 -23.875 -5.375 1 92 86 LEU A CA 1
ATOM 728 C C . LEU A 1 86 ? -1.694 -22.844 -4.477 1 92 86 LEU A C 1
ATOM 730 O O . LEU A 1 86 ? -0.557 -23.031 -4.043 1 92 86 LEU A O 1
ATOM 734 N N . LEU A 1 87 ? -2.326 -21.828 -4.152 1 93 87 LEU A N 1
ATOM 735 C CA . LEU A 1 87 ? -1.777 -20.75 -3.344 1 93 87 LEU A CA 1
ATOM 736 C C . LEU A 1 87 ? -1.376 -21.25 -1.961 1 93 87 LEU A C 1
ATOM 738 O O . LEU A 1 87 ? -0.302 -20.906 -1.459 1 93 87 LEU A O 1
ATOM 742 N N . THR A 1 88 ? -2.236 -22 -1.384 1 93.06 88 THR A N 1
ATOM 743 C CA . THR A 1 88 ? -1.944 -22.562 -0.069 1 93.06 88 THR A CA 1
ATOM 744 C C . THR A 1 88 ? -0.706 -23.453 -0.124 1 93.06 88 THR A C 1
ATOM 746 O O . THR A 1 88 ? 0.142 -23.406 0.769 1 93.06 88 THR A O 1
ATOM 749 N N . GLN A 1 89 ? -0.603 -24.141 -1.107 1 92.44 89 GLN A N 1
ATOM 750 C CA . GLN A 1 89 ? 0.524 -25.047 -1.279 1 92.44 89 GLN A CA 1
ATOM 751 C C . GLN A 1 89 ? 1.835 -24.281 -1.422 1 92.44 89 GLN A C 1
ATOM 753 O O . GLN A 1 89 ? 2.832 -24.625 -0.781 1 92.44 89 GLN A O 1
ATOM 758 N N . VAL A 1 90 ? 1.794 -23.328 -2.215 1 93.62 90 VAL A N 1
ATOM 759 C CA . VAL A 1 90 ? 3.025 -22.594 -2.49 1 93.62 90 VAL A CA 1
ATOM 760 C C . VAL A 1 90 ? 3.416 -21.766 -1.269 1 93.62 90 VAL A C 1
ATOM 762 O O . VAL A 1 90 ? 4.602 -21.625 -0.961 1 93.62 90 VAL A O 1
ATOM 765 N N . LEU A 1 91 ? 2.504 -21.25 -0.526 1 93.31 91 LEU A N 1
ATOM 766 C CA . LEU A 1 91 ? 2.795 -20.484 0.687 1 93.31 91 LEU A CA 1
ATOM 767 C C . LEU A 1 91 ? 3.391 -21.391 1.762 1 93.31 91 LEU A C 1
ATOM 769 O O . LEU A 1 91 ? 4.301 -20.984 2.488 1 93.31 91 LEU A O 1
ATOM 773 N N . LYS A 1 92 ? 2.854 -22.578 1.812 1 92.31 92 LYS A N 1
ATOM 774 C CA . LYS A 1 92 ? 3.408 -23.547 2.748 1 92.31 92 LYS A CA 1
ATOM 775 C C . LYS A 1 92 ? 4.844 -23.906 2.383 1 92.31 92 LYS A C 1
ATOM 777 O O . LYS A 1 92 ? 5.711 -24 3.256 1 92.31 92 LYS A O 1
ATOM 782 N N . LYS A 1 93 ? 5.016 -24.094 1.163 1 91.56 93 LYS A N 1
ATOM 783 C CA . LYS A 1 93 ? 6.355 -24.422 0.683 1 91.56 93 LYS A CA 1
ATOM 784 C C . LYS A 1 93 ? 7.348 -23.328 1.049 1 91.56 93 LYS A C 1
ATOM 786 O O . LYS A 1 93 ? 8.461 -23.609 1.496 1 91.56 93 LYS A O 1
ATOM 791 N N . LEU A 1 94 ? 6.988 -22.125 0.889 1 91.44 94 LEU A N 1
ATOM 792 C CA . LEU A 1 94 ? 7.859 -20.984 1.188 1 91.44 94 LEU A CA 1
ATOM 793 C C . LEU A 1 94 ? 8.086 -20.859 2.691 1 91.44 94 LEU A C 1
ATOM 795 O O . LEU A 1 94 ? 9.172 -20.484 3.131 1 91.44 94 LEU A O 1
ATOM 799 N N . SER A 1 95 ? 7.004 -21.047 3.447 1 89.75 95 SER A N 1
ATOM 800 C CA . SER A 1 95 ? 7.133 -20.984 4.898 1 89.75 95 SER A CA 1
ATOM 801 C C . SER A 1 95 ? 8.117 -22.031 5.41 1 89.75 95 SER A C 1
ATOM 803 O O . SER A 1 95 ? 8.859 -21.781 6.359 1 89.75 95 SER A O 1
ATOM 805 N N . LEU A 1 96 ? 8.133 -23.078 4.789 1 83.69 96 LEU A N 1
ATOM 806 C CA . LEU A 1 96 ? 8.992 -24.188 5.18 1 83.69 96 LEU A CA 1
ATOM 807 C C . LEU A 1 96 ? 10.453 -23.891 4.863 1 83.69 96 LEU A C 1
ATOM 809 O O . LEU A 1 96 ? 11.352 -24.312 5.59 1 83.69 96 LEU A O 1
ATOM 813 N N . ILE A 1 97 ? 10.672 -23.141 3.902 1 77.69 97 ILE A N 1
ATOM 814 C CA . ILE A 1 97 ? 12.031 -22.781 3.521 1 77.69 97 ILE A CA 1
ATOM 815 C C . ILE A 1 97 ? 12.578 -21.719 4.477 1 77.69 97 ILE A C 1
ATOM 817 O O . ILE A 1 97 ? 13.766 -21.734 4.812 1 77.69 97 ILE A O 1
ATOM 821 N N . ASP A 1 98 ? 11.812 -20.828 4.918 1 75.25 98 ASP A N 1
ATOM 822 C CA . ASP A 1 98 ? 12.242 -19.766 5.832 1 75.25 98 ASP A CA 1
ATOM 823 C C . ASP A 1 98 ? 12.43 -20.312 7.246 1 75.25 98 ASP A C 1
ATOM 825 O O . ASP A 1 98 ? 13.211 -19.766 8.023 1 75.25 98 ASP A O 1
ATOM 829 N N . ASP A 1 99 ? 11.711 -21.266 7.691 1 64.94 99 ASP A N 1
ATOM 830 C CA . ASP A 1 99 ? 11.945 -21.891 8.984 1 64.94 99 ASP A CA 1
ATOM 831 C C . ASP A 1 99 ? 13.227 -22.734 8.977 1 64.94 99 ASP A C 1
ATOM 833 O O . ASP A 1 99 ? 13.961 -22.766 9.961 1 64.94 99 ASP A O 1
ATOM 837 N N . MET B 1 1 ? 10.727 20.781 -6.551 1 60.78 1 MET B N 1
ATOM 838 C CA . MET B 1 1 ? 9.633 20.125 -5.832 1 60.78 1 MET B CA 1
ATOM 839 C C . MET B 1 1 ? 9.414 18.703 -6.34 1 60.78 1 MET B C 1
ATOM 841 O O . MET B 1 1 ? 9.586 18.438 -7.531 1 60.78 1 MET B O 1
ATOM 845 N N . GLN B 1 2 ? 9.547 17.734 -5.426 1 72.88 2 GLN B N 1
ATOM 846 C CA . GLN B 1 2 ? 9.344 16.344 -5.832 1 72.88 2 GLN B CA 1
ATOM 847 C C . GLN B 1 2 ? 7.898 16.109 -6.27 1 72.88 2 GLN B C 1
ATOM 849 O O . GLN B 1 2 ? 6.969 16.703 -5.727 1 72.88 2 GLN B O 1
ATOM 854 N N . HIS B 1 3 ? 7.777 15.688 -7.453 1 80 3 HIS B N 1
ATOM 855 C CA . HIS B 1 3 ? 6.445 15.438 -7.992 1 80 3 HIS B CA 1
ATOM 856 C C . HIS B 1 3 ? 5.988 14.016 -7.695 1 80 3 HIS B C 1
ATOM 858 O O . HIS B 1 3 ? 6.762 13.062 -7.84 1 80 3 HIS B O 1
ATOM 864 N N . PHE B 1 4 ? 4.832 13.914 -7.008 1 86.62 4 PHE B N 1
ATOM 865 C CA . PHE B 1 4 ? 4.262 12.602 -6.73 1 86.62 4 PHE B CA 1
ATOM 866 C C . PHE B 1 4 ? 2.947 12.414 -7.48 1 86.62 4 PHE B C 1
ATOM 868 O O . PHE B 1 4 ? 2.107 13.312 -7.512 1 86.62 4 PHE B O 1
ATOM 875 N N . SER B 1 5 ? 2.895 11.297 -8.258 1 86.12 5 SER B N 1
ATOM 876 C CA . SER B 1 5 ? 1.666 10.992 -8.984 1 86.12 5 SER B CA 1
ATOM 877 C C . SER B 1 5 ? 0.951 9.789 -8.375 1 86.12 5 SER B C 1
ATOM 879 O O . SER B 1 5 ? 1.205 8.648 -8.773 1 86.12 5 SER B O 1
ATOM 881 N N . HIS B 1 6 ? 0.165 10.031 -7.465 1 87.56 6 HIS B N 1
ATOM 882 C CA . HIS B 1 6 ? -0.61 8.977 -6.816 1 87.56 6 HIS B CA 1
ATOM 883 C C . HIS B 1 6 ? -2.104 9.164 -7.062 1 87.56 6 HIS B C 1
ATOM 885 O O . HIS B 1 6 ? -2.586 10.289 -7.156 1 87.56 6 HIS B O 1
ATOM 891 N N . HIS B 1 7 ? -2.83 8.062 -7.305 1 89.81 7 HIS B N 1
ATOM 892 C CA . HIS B 1 7 ? -4.27 8.062 -7.535 1 89.81 7 HIS B CA 1
ATOM 893 C C . HIS B 1 7 ? -4.949 6.918 -6.785 1 89.81 7 HIS B C 1
ATOM 895 O O . HIS B 1 7 ? -5.656 6.109 -7.391 1 89.81 7 HIS B O 1
ATOM 901 N N . TYR B 1 8 ? -4.871 6.934 -5.539 1 94.94 8 TYR B N 1
ATOM 902 C CA . TYR B 1 8 ? -5.461 5.883 -4.715 1 94.94 8 TYR B CA 1
ATOM 903 C C . TYR B 1 8 ? -6.82 6.312 -4.176 1 94.94 8 TYR B C 1
ATOM 905 O O . TYR B 1 8 ? -7.184 7.488 -4.254 1 94.94 8 TYR B O 1
ATOM 913 N N . GLN B 1 9 ? -7.578 5.387 -3.695 1 92.62 9 GLN B N 1
ATOM 914 C CA . GLN B 1 9 ? -8.93 5.621 -3.197 1 92.62 9 GLN B CA 1
ATOM 915 C C . GLN B 1 9 ? -8.922 6.574 -2.006 1 92.62 9 GLN B C 1
ATOM 917 O O . GLN B 1 9 ? -9.875 7.316 -1.786 1 92.62 9 GLN B O 1
ATOM 922 N N . SER B 1 10 ? -7.844 6.695 -1.28 1 93.81 10 SER B N 1
ATOM 923 C CA . SER B 1 10 ? -7.746 7.492 -0.061 1 93.81 10 SER B CA 1
ATOM 924 C C . SER B 1 10 ? -7.379 8.938 -0.374 1 93.81 10 SER B C 1
ATOM 926 O O . SER B 1 10 ? -7.453 9.805 0.499 1 93.81 10 SER B O 1
ATOM 928 N N . ASP B 1 11 ? -7.012 9.148 -1.576 1 94.56 11 ASP B N 1
ATOM 929 C CA . ASP B 1 11 ? -6.598 10.508 -1.939 1 94.56 11 ASP B CA 1
ATOM 930 C C . ASP B 1 11 ? -7.773 11.477 -1.854 1 94.56 11 ASP B C 1
ATOM 932 O O . ASP B 1 11 ? -8.898 11.133 -2.219 1 94.56 11 ASP B O 1
ATOM 936 N N . ILE B 1 12 ? -7.465 12.625 -1.357 1 93.88 12 ILE B N 1
ATOM 937 C CA . ILE B 1 12 ? -8.445 13.703 -1.36 1 93.88 12 ILE B CA 1
ATOM 938 C C . ILE B 1 12 ? -8.141 14.672 -2.498 1 93.88 12 ILE B C 1
ATOM 940 O O . ILE B 1 12 ? -7.082 14.594 -3.127 1 93.88 12 ILE B O 1
ATOM 944 N N . SER B 1 13 ? -9.109 15.547 -2.773 1 94.25 13 SER B N 1
ATOM 945 C CA . SER B 1 13 ? -8.891 16.562 -3.801 1 94.25 13 SER B CA 1
ATOM 946 C C . SER B 1 13 ? -8.055 17.719 -3.264 1 94.25 13 SER B C 1
ATOM 948 O O . SER B 1 13 ? -7.977 17.922 -2.051 1 94.25 13 SER B O 1
ATOM 950 N N . ARG B 1 14 ? -7.426 18.406 -4.258 1 93.62 14 ARG B N 1
ATOM 951 C CA . ARG B 1 14 ? -6.676 19.594 -3.867 1 93.62 14 ARG B CA 1
ATOM 952 C C . ARG B 1 14 ? -7.578 20.609 -3.166 1 93.62 14 ARG B C 1
ATOM 954 O O . ARG B 1 14 ? -7.145 21.297 -2.244 1 93.62 14 ARG B O 1
ATOM 961 N N . GLN B 1 15 ? -8.766 20.656 -3.52 1 93.44 15 GLN B N 1
ATOM 962 C CA . GLN B 1 15 ? -9.734 21.547 -2.895 1 93.44 15 GLN B CA 1
ATOM 963 C C . GLN B 1 15 ? -9.969 21.172 -1.436 1 93.44 15 GLN B C 1
ATOM 965 O O . GLN B 1 15 ? -10.062 22.047 -0.571 1 93.44 15 GLN B O 1
ATOM 970 N N . GLN B 1 16 ? -10.102 19.922 -1.228 1 94.06 16 GLN B N 1
ATOM 971 C CA . GLN B 1 16 ? -10.289 19.438 0.141 1 94.06 16 GLN B CA 1
ATOM 972 C C . GLN B 1 16 ? -9.078 19.781 1.006 1 94.06 16 GLN B C 1
ATOM 974 O O . GLN B 1 16 ? -9.227 20.172 2.168 1 94.06 16 GLN B O 1
ATOM 979 N N . LEU B 1 17 ? -7.922 19.625 0.4 1 93.94 17 LEU B N 1
ATOM 980 C CA . LEU B 1 17 ? -6.719 19.969 1.143 1 93.94 17 LEU B CA 1
ATOM 981 C C . LEU B 1 17 ? -6.688 21.469 1.466 1 93.94 17 LEU B C 1
ATOM 983 O O . LEU B 1 17 ? -6.234 21.859 2.539 1 93.94 17 LEU B O 1
ATOM 987 N N . ASP B 1 18 ? -7.109 22.266 0.575 1 93.62 18 ASP B N 1
ATOM 988 C CA . ASP B 1 18 ? -7.105 23.703 0.774 1 93.62 18 ASP B CA 1
ATOM 989 C C . ASP B 1 18 ? -7.887 24.094 2.029 1 93.62 18 ASP B C 1
ATOM 991 O O . ASP B 1 18 ? -7.535 25.062 2.715 1 93.62 18 ASP B O 1
ATOM 995 N N . LEU B 1 19 ? -8.867 23.312 2.367 1 92.31 19 LEU B N 1
ATOM 996 C CA . LEU B 1 19 ? -9.695 23.562 3.539 1 92.31 19 LEU B CA 1
ATOM 997 C C . LEU B 1 19 ? -8.906 23.359 4.824 1 92.31 19 LEU B C 1
ATOM 999 O O . LEU B 1 19 ? -9.219 23.969 5.855 1 92.31 19 LEU B O 1
ATOM 1003 N N . ILE B 1 20 ? -7.906 22.594 4.734 1 92.94 20 ILE B N 1
ATOM 1004 C CA . ILE B 1 20 ? -7.164 22.281 5.949 1 92.94 20 ILE B CA 1
ATOM 1005 C C . ILE B 1 20 ? -5.711 22.719 5.801 1 92.94 20 ILE B C 1
ATOM 1007 O O . ILE B 1 20 ? -4.895 22.5 6.699 1 92.94 20 ILE B O 1
ATOM 1011 N N . ARG B 1 21 ? -5.348 23.281 4.805 1 91.25 21 ARG B N 1
ATOM 1012 C CA . ARG B 1 21 ? -3.971 23.641 4.477 1 91.25 21 ARG B CA 1
ATOM 1013 C C . ARG B 1 21 ? -3.373 24.547 5.539 1 91.25 21 ARG B C 1
ATOM 1015 O O . ARG B 1 21 ? -2.225 24.375 5.949 1 91.25 21 ARG B O 1
ATOM 1022 N N . GLN B 1 22 ? -4.094 25.5 5.824 1 88.69 22 GLN B N 1
ATOM 1023 C CA . GLN B 1 22 ? -3.613 26.469 6.809 1 88.69 22 GLN B CA 1
ATOM 1024 C C . GLN B 1 22 ? -3.26 25.781 8.125 1 88.69 22 GLN B C 1
ATOM 1026 O O . GLN B 1 22 ? -2.244 26.109 8.742 1 88.69 22 GLN B O 1
ATOM 1031 N N . ASP B 1 23 ? -4.098 24.859 8.523 1 89.44 23 ASP B N 1
ATOM 1032 C CA . ASP B 1 23 ? -3.85 24.125 9.758 1 89.44 23 ASP B CA 1
ATOM 1033 C C . ASP B 1 23 ? -2.564 23.297 9.656 1 89.44 23 ASP B C 1
ATOM 1035 O O . ASP B 1 23 ? -1.77 23.266 10.602 1 89.44 23 ASP B O 1
ATOM 1039 N N . LEU B 1 24 ? -2.309 22.734 8.531 1 88.38 24 LEU B N 1
ATOM 1040 C CA . LEU B 1 24 ? -1.144 21.875 8.312 1 88.38 24 LEU B CA 1
ATOM 1041 C C . LEU B 1 24 ? 0.131 22.719 8.242 1 88.38 24 LEU B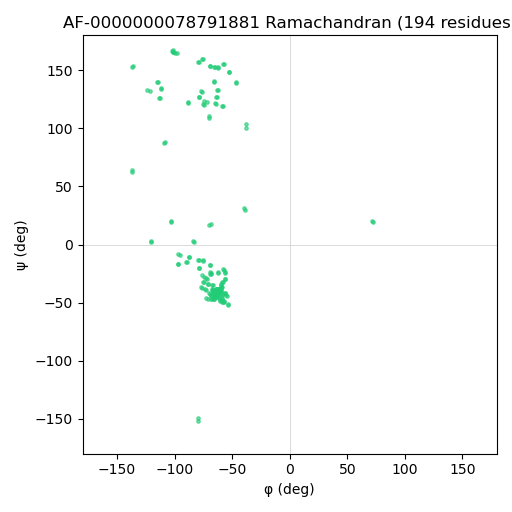 C 1
ATOM 1043 O O . LEU B 1 24 ? 1.172 22.312 8.766 1 88.38 24 LEU B O 1
ATOM 1047 N N . GLU B 1 25 ? 0.009 23.828 7.637 1 84.5 25 GLU B N 1
ATOM 1048 C CA . GLU B 1 25 ? 1.18 24.688 7.449 1 84.5 25 GLU B CA 1
ATOM 1049 C C . GLU B 1 25 ? 1.556 25.406 8.742 1 84.5 25 GLU B C 1
ATOM 1051 O O . GLU B 1 25 ? 2.725 25.734 8.961 1 84.5 25 GLU B O 1
ATOM 1056 N N . ALA B 1 26 ? 0.596 25.594 9.562 1 80.75 26 ALA B N 1
ATOM 1057 C CA . ALA B 1 26 ? 0.829 26.266 10.836 1 80.75 26 ALA B CA 1
ATOM 1058 C C . ALA B 1 26 ? 1.663 25.391 11.773 1 80.75 26 ALA B C 1
ATOM 1060 O O . ALA B 1 26 ? 2.33 25.906 12.672 1 80.75 26 ALA B O 1
ATOM 1061 N N . SER B 1 27 ? 1.608 24.172 11.594 1 77.69 27 SER B N 1
ATOM 1062 C CA . SER B 1 27 ? 2.328 23.25 12.461 1 77.69 27 SER B CA 1
ATOM 1063 C C . SER B 1 27 ? 3.805 23.172 12.094 1 77.69 27 SER B C 1
ATOM 1065 O O . SER B 1 27 ? 4.625 22.703 12.883 1 77.69 27 SER B O 1
ATOM 1067 N N . ARG B 1 28 ? 4.074 23.688 10.969 1 71.44 28 ARG B N 1
ATOM 1068 C CA . ARG B 1 28 ? 5.441 23.578 10.469 1 71.44 28 ARG B CA 1
ATOM 1069 C C . ARG B 1 28 ? 6.367 24.531 11.211 1 71.44 28 ARG B C 1
ATOM 1071 O O . ARG B 1 28 ? 6.012 25.688 11.445 1 71.44 28 ARG B O 1
ATOM 1078 N N . LYS B 1 29 ? 7.395 23.828 11.852 1 65.25 29 LYS B N 1
ATOM 1079 C CA . LYS B 1 29 ? 8.445 24.688 12.383 1 65.25 29 LYS B CA 1
ATOM 1080 C C . LYS B 1 29 ? 9.266 25.312 11.25 1 65.25 29 LYS B C 1
ATOM 1082 O O . LYS B 1 29 ? 9.438 24.703 10.195 1 65.25 29 LYS B O 1
ATOM 1087 N N . ARG B 1 30 ? 9.07 26.656 11.062 1 60.22 30 ARG B N 1
ATOM 1088 C CA . ARG B 1 30 ? 9.641 27.531 10.047 1 60.22 30 ARG B CA 1
ATOM 1089 C C . ARG B 1 30 ? 11.102 27.188 9.789 1 60.22 30 ARG B C 1
ATOM 1091 O O . ARG B 1 30 ? 11.992 28.016 10.031 1 60.22 30 ARG B O 1
ATOM 1098 N N . THR B 1 31 ? 11.328 25.844 9.984 1 57.25 31 THR B N 1
ATOM 1099 C CA . THR B 1 31 ? 12.719 25.703 9.57 1 57.25 31 THR B CA 1
ATOM 1100 C C . THR B 1 31 ? 12.828 25.641 8.047 1 57.25 31 THR B C 1
ATOM 1102 O O . THR B 1 31 ? 11.859 25.922 7.336 1 57.25 31 THR B O 1
ATOM 1105 N N . HIS B 1 32 ? 13.797 24.938 7.504 1 55.31 32 HIS B N 1
ATOM 1106 C CA . HIS B 1 32 ? 14.188 24.875 6.098 1 55.31 32 HIS B CA 1
ATOM 1107 C C . HIS B 1 32 ? 13.031 24.391 5.223 1 55.31 32 HIS B C 1
ATOM 1109 O O . HIS B 1 32 ? 12.32 23.469 5.594 1 55.31 32 HIS B O 1
ATOM 1115 N N . PRO B 1 33 ? 12.688 25.406 4.25 1 55.78 33 PRO B N 1
ATOM 1116 C CA . PRO B 1 33 ? 11.578 25.109 3.334 1 55.78 33 PRO B CA 1
ATOM 1117 C C . PRO B 1 33 ? 11.555 23.656 2.889 1 55.78 33 PRO B C 1
ATOM 1119 O O . PRO B 1 33 ? 12.578 23.109 2.459 1 55.78 33 PRO B O 1
ATOM 1122 N N . LYS B 1 34 ? 10.695 22.891 3.422 1 61.56 34 LYS B N 1
ATOM 1123 C CA . LYS B 1 34 ? 10.648 21.5 2.979 1 61.56 34 LYS B CA 1
ATOM 1124 C C . LYS B 1 34 ? 10.008 21.375 1.599 1 61.56 34 LYS B C 1
ATOM 1126 O O . LYS B 1 34 ? 9.055 22.109 1.286 1 61.56 34 LYS B O 1
ATOM 1131 N N . HIS B 1 35 ? 10.656 20.844 0.738 1 79.06 35 HIS B N 1
ATOM 1132 C CA . HIS B 1 35 ? 10.469 20.641 -0.694 1 79.06 35 HIS B CA 1
ATOM 1133 C C . HIS B 1 35 ? 9.352 19.641 -0.965 1 79.06 35 HIS B C 1
ATOM 1135 O O . HIS B 1 35 ? 9.18 19.188 -2.102 1 79.06 35 HIS B O 1
ATOM 1141 N N . ILE B 1 36 ? 8.523 19.438 0.137 1 87.38 36 ILE B N 1
ATOM 1142 C CA . ILE B 1 36 ? 7.488 18.469 -0.184 1 87.38 36 ILE B CA 1
ATOM 1143 C C . ILE B 1 36 ? 6.113 19.078 0.063 1 87.38 36 ILE B C 1
ATOM 1145 O O . ILE B 1 36 ? 5.887 19.719 1.091 1 87.38 36 ILE B O 1
ATOM 1149 N N . ASP B 1 37 ? 5.246 18.922 -0.866 1 89.88 37 ASP B N 1
ATOM 1150 C CA . ASP B 1 37 ? 3.869 19.406 -0.776 1 89.88 37 ASP B CA 1
ATOM 1151 C C . ASP B 1 37 ? 3.119 18.703 0.356 1 89.88 37 ASP B C 1
ATOM 1153 O O . ASP B 1 37 ? 3.064 17.484 0.407 1 89.88 37 ASP B O 1
ATOM 1157 N N . PRO B 1 38 ? 2.508 19.484 1.25 1 91.5 38 PRO B N 1
ATOM 1158 C CA . PRO B 1 38 ? 1.741 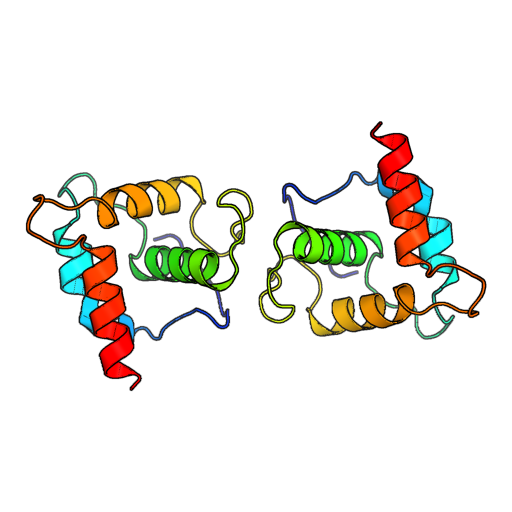18.859 2.332 1 91.5 38 PRO B CA 1
ATOM 1159 C C . PRO B 1 38 ? 0.636 17.953 1.817 1 91.5 38 PRO B C 1
ATOM 1161 O O . PRO B 1 38 ? 0.219 17.016 2.521 1 91.5 38 PRO B O 1
ATOM 1164 N N . TYR B 1 39 ? 0.248 18.188 0.592 1 93.56 39 TYR B N 1
ATOM 1165 C CA . TYR B 1 39 ? -0.764 17.344 -0.03 1 93.56 39 TYR B CA 1
ATOM 1166 C C . TYR B 1 39 ? -0.297 15.891 -0.098 1 93.56 39 TYR B C 1
ATOM 1168 O O . TYR B 1 39 ? -1.03 14.977 0.286 1 93.56 39 TYR B O 1
ATOM 1176 N N . ASP B 1 40 ? 0.87 15.719 -0.561 1 95.81 40 ASP B N 1
ATOM 1177 C CA . ASP B 1 40 ? 1.415 14.375 -0.729 1 95.81 40 ASP B CA 1
ATOM 1178 C C . ASP B 1 40 ? 1.637 13.703 0.622 1 95.81 40 ASP B C 1
ATOM 1180 O O . ASP B 1 40 ? 1.423 12.492 0.761 1 95.81 40 ASP B O 1
ATOM 1184 N N . ILE B 1 41 ? 1.997 14.492 1.565 1 95 41 ILE B N 1
ATOM 1185 C CA . ILE B 1 41 ? 2.227 13.969 2.906 1 95 41 ILE B CA 1
ATOM 1186 C C . ILE B 1 41 ? 0.903 13.508 3.516 1 95 41 ILE B C 1
ATOM 1188 O O . ILE B 1 41 ? 0.807 12.398 4.043 1 95 41 ILE B O 1
ATOM 1192 N N . PHE B 1 42 ? -0.025 14.352 3.367 1 95.69 42 PHE B N 1
ATOM 1193 C CA . PHE B 1 42 ? -1.323 14.047 3.955 1 95.69 42 PHE B CA 1
ATOM 1194 C C . PHE B 1 42 ? -1.966 12.852 3.258 1 95.69 42 PHE B C 1
ATOM 1196 O O . PHE B 1 42 ? -2.498 11.953 3.914 1 95.69 42 PHE B O 1
ATOM 1203 N N . CYS B 1 43 ? -1.861 12.805 1.927 1 97.19 43 CYS B N 1
ATOM 1204 C CA . CYS B 1 43 ? -2.418 11.68 1.181 1 97.19 43 CYS B CA 1
ATOM 1205 C C . CYS B 1 43 ? -1.731 10.375 1.568 1 97.19 43 CYS B C 1
ATOM 1207 O O . CYS B 1 43 ? -2.379 9.328 1.659 1 97.19 43 CYS B O 1
ATOM 1209 N N . ALA B 1 44 ? -0.506 10.43 1.759 1 97.62 44 ALA B N 1
ATOM 1210 C CA . ALA B 1 44 ? 0.233 9.258 2.209 1 97.62 44 ALA B CA 1
ATOM 1211 C C . ALA B 1 44 ? -0.28 8.766 3.561 1 97.62 44 ALA B C 1
ATOM 1213 O O . ALA B 1 44 ? -0.462 7.566 3.768 1 97.62 44 ALA B O 1
ATOM 1214 N N . MET B 1 45 ? -0.534 9.68 4.473 1 97.12 45 MET B N 1
ATOM 1215 C CA . MET B 1 45 ? -1.058 9.328 5.789 1 97.12 45 MET B CA 1
ATOM 1216 C C . MET B 1 45 ? -2.434 8.68 5.672 1 97.12 45 MET B C 1
ATOM 1218 O O . MET B 1 45 ? -2.713 7.68 6.34 1 97.12 45 MET B O 1
ATOM 1222 N N . LEU B 1 46 ? -3.227 9.266 4.844 1 96.56 46 LEU B N 1
ATOM 1223 C CA . LEU B 1 46 ? -4.57 8.734 4.652 1 96.56 46 LEU B CA 1
ATOM 1224 C C . LEU B 1 46 ? -4.52 7.309 4.109 1 96.56 46 LEU B C 1
ATOM 1226 O O . LEU B 1 46 ? -5.328 6.461 4.496 1 96.56 46 LEU B O 1
ATOM 1230 N N . TYR B 1 47 ? -3.574 7.098 3.225 1 97.5 47 TYR B N 1
ATOM 1231 C CA . TYR B 1 47 ? -3.391 5.758 2.674 1 97.5 47 TYR B CA 1
ATOM 1232 C C . TYR B 1 47 ? -3.096 4.75 3.777 1 97.5 47 TYR B C 1
ATOM 1234 O O . TYR B 1 47 ? -3.684 3.666 3.809 1 97.5 47 TYR B O 1
ATOM 1242 N N . VAL B 1 48 ? -2.229 5.086 4.645 1 97.19 48 VAL B N 1
ATOM 1243 C CA . VAL B 1 48 ? -1.849 4.199 5.742 1 97.19 48 VAL B CA 1
ATOM 1244 C C . VAL B 1 48 ? -3.037 4 6.68 1 97.19 48 VAL B C 1
ATOM 1246 O O . VAL B 1 48 ? -3.318 2.879 7.105 1 97.19 48 VAL B O 1
ATOM 1249 N N . LEU B 1 49 ? -3.693 5.059 6.961 1 94.88 49 LEU B N 1
ATOM 1250 C CA . LEU B 1 49 ? -4.84 4.988 7.863 1 94.88 49 LEU B CA 1
ATOM 1251 C C . LEU B 1 49 ? -5.949 4.125 7.27 1 94.88 49 LEU B C 1
ATOM 1253 O O . LEU B 1 49 ? -6.602 3.369 7.988 1 94.88 49 LEU B O 1
ATOM 1257 N N . LYS B 1 50 ? -6.168 4.211 6.043 1 95.62 50 LYS B N 1
ATOM 1258 C CA . LYS B 1 50 ? -7.238 3.473 5.379 1 95.62 50 LYS B CA 1
ATOM 1259 C C . LYS B 1 50 ? -6.898 1.987 5.281 1 95.62 50 LYS B C 1
ATOM 1261 O O . LYS B 1 50 ? -7.754 1.133 5.531 1 95.62 50 LYS B O 1
ATOM 1266 N N . ASN B 1 51 ? -5.707 1.75 4.875 1 96.88 51 ASN B N 1
ATOM 1267 C CA . ASN B 1 51 ? -5.344 0.383 4.52 1 96.88 51 ASN B CA 1
ATOM 1268 C C . ASN B 1 51 ? -4.629 -0.325 5.668 1 96.88 51 ASN B C 1
ATOM 1270 O O . ASN B 1 51 ? -4.488 -1.549 5.656 1 96.88 51 ASN B O 1
ATOM 1274 N N . GLY B 1 52 ? -4.18 0.37 6.562 1 95.19 52 GLY B N 1
ATOM 1275 C CA . GLY B 1 52 ? -3.523 -0.229 7.715 1 95.19 52 GLY B CA 1
ATOM 1276 C C . GLY B 1 52 ? -2.164 -0.815 7.387 1 95.19 52 GLY B C 1
ATOM 1277 O O . GLY B 1 52 ? -1.693 -1.727 8.07 1 95.19 52 GLY B O 1
ATOM 1278 N N . CYS B 1 53 ? -1.543 -0.41 6.32 1 95.69 53 CYS B N 1
ATOM 1279 C CA . CYS B 1 53 ? -0.244 -0.957 5.945 1 95.69 53 CYS B CA 1
ATOM 1280 C C . CYS B 1 53 ? 0.863 -0.377 6.82 1 95.69 53 CYS B C 1
ATOM 1282 O O . CYS B 1 53 ? 0.699 0.692 7.41 1 95.69 53 CYS B O 1
ATOM 1284 N N . THR B 1 54 ? 2.004 -1.065 6.895 1 95.12 54 THR B N 1
ATOM 1285 C CA . THR B 1 54 ? 3.148 -0.558 7.645 1 95.12 54 THR B CA 1
ATOM 1286 C C . THR B 1 54 ? 3.75 0.66 6.949 1 95.12 54 THR B C 1
ATOM 1288 O O . THR B 1 54 ? 3.629 0.809 5.73 1 95.12 54 THR B O 1
ATOM 1291 N N . TRP B 1 55 ? 4.363 1.462 7.719 1 95.38 55 TRP B N 1
ATOM 1292 C CA . TRP B 1 55 ? 4.98 2.658 7.16 1 95.38 55 TRP B CA 1
ATOM 1293 C C . TRP B 1 55 ? 6.035 2.291 6.121 1 95.38 55 TRP B C 1
ATOM 1295 O O . TRP B 1 55 ? 6.16 2.959 5.09 1 95.38 55 TRP B O 1
ATOM 1305 N N . ARG B 1 56 ? 6.738 1.262 6.359 1 95.25 56 ARG B N 1
ATOM 1306 C CA . ARG B 1 56 ? 7.816 0.854 5.465 1 95.25 56 ARG B CA 1
ATOM 1307 C C . ARG B 1 56 ? 7.266 0.351 4.133 1 95.25 56 ARG B C 1
ATOM 1309 O O . ARG B 1 56 ? 7.988 0.297 3.137 1 95.25 56 ARG B O 1
ATOM 1316 N N . ASP B 1 57 ? 6.027 0.021 4.102 1 97 57 ASP B N 1
ATOM 1317 C CA . ASP B 1 57 ? 5.41 -0.513 2.893 1 97 57 ASP B CA 1
ATOM 1318 C C . ASP B 1 57 ? 4.555 0.545 2.199 1 97 57 ASP B C 1
ATOM 1320 O O . ASP B 1 57 ? 3.67 0.215 1.407 1 97 57 ASP B O 1
ATOM 1324 N N . LEU B 1 58 ? 4.832 1.804 2.527 1 97.06 58 LEU B N 1
ATOM 1325 C CA . LEU B 1 58 ? 4.176 2.904 1.825 1 97.06 58 LEU B CA 1
ATOM 1326 C C . LEU B 1 58 ? 4.547 2.9 0.346 1 97.06 58 LEU B C 1
ATOM 1328 O O . LEU B 1 58 ? 5.727 2.785 -0.003 1 97.06 58 LEU B O 1
ATOM 1332 N N . PRO B 1 59 ? 3.529 3.041 -0.465 1 96.38 59 PRO B N 1
ATOM 1333 C CA . PRO B 1 59 ? 3.83 3.051 -1.898 1 96.38 59 PRO B CA 1
ATOM 1334 C C . PRO B 1 59 ? 4.902 4.074 -2.27 1 96.38 59 PRO B C 1
ATOM 1336 O O . PRO B 1 59 ? 4.938 5.168 -1.7 1 96.38 59 PRO B O 1
ATOM 1339 N N . ALA B 1 60 ? 5.664 3.729 -3.297 1 94.25 60 ALA B N 1
ATOM 1340 C CA . ALA B 1 60 ? 6.828 4.523 -3.688 1 94.25 60 ALA B CA 1
ATOM 1341 C C . ALA B 1 60 ? 6.402 5.801 -4.406 1 94.25 60 ALA B C 1
ATOM 1343 O O . ALA B 1 60 ? 7.215 6.703 -4.617 1 94.25 60 ALA B O 1
ATOM 1344 N N . ASP B 1 61 ? 5.18 5.898 -4.816 1 94.31 61 ASP B N 1
ATOM 1345 C CA . ASP B 1 61 ? 4.699 7.102 -5.484 1 94.31 61 ASP B CA 1
ATOM 1346 C C . ASP B 1 61 ? 4.285 8.164 -4.469 1 94.31 61 ASP B C 1
ATOM 1348 O O . ASP B 1 61 ? 3.764 9.219 -4.844 1 94.31 61 ASP B O 1
ATOM 1352 N N . TYR B 1 62 ? 4.457 7.891 -3.201 1 96.06 62 TYR B N 1
ATOM 1353 C CA . TYR B 1 62 ? 4.383 8.852 -2.109 1 96.06 62 TYR B CA 1
ATOM 1354 C C . TYR B 1 62 ? 5.777 9.258 -1.642 1 96.06 62 TYR B C 1
ATOM 1356 O O . TYR B 1 62 ? 6.77 8.641 -2.035 1 96.06 62 TYR B O 1
ATOM 1364 N N . PRO B 1 63 ? 5.824 10.391 -0.831 1 94.62 63 PRO B N 1
ATOM 1365 C CA . PRO B 1 63 ? 7.113 10.703 -0.205 1 94.62 63 PRO B CA 1
ATOM 1366 C C . PRO B 1 63 ? 7.637 9.555 0.656 1 94.62 63 PRO B C 1
ATOM 1368 O O . PRO B 1 63 ? 6.867 8.672 1.058 1 94.62 63 PRO B O 1
ATOM 1371 N N . LYS B 1 64 ? 8.914 9.539 0.82 1 94.75 64 LYS B N 1
ATOM 1372 C CA . LYS B 1 64 ? 9.547 8.508 1.633 1 94.75 64 LYS B CA 1
ATOM 1373 C C . LYS B 1 64 ? 8.812 8.312 2.955 1 94.75 64 LYS B C 1
ATOM 1375 O O . LYS B 1 64 ? 8.406 9.289 3.594 1 94.75 64 LYS B O 1
ATOM 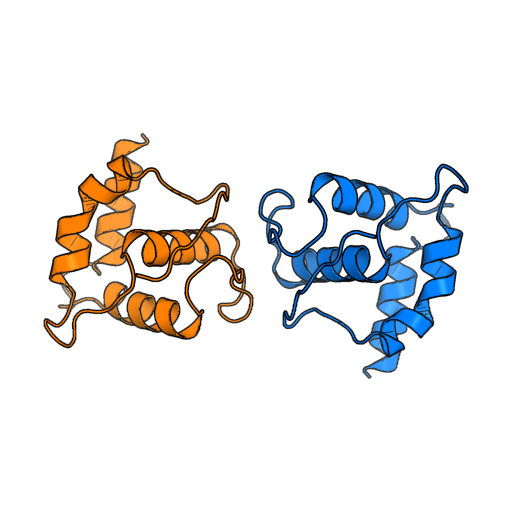1380 N N . TRP B 1 65 ? 8.695 7.062 3.344 1 95.69 65 TRP B N 1
ATOM 1381 C CA . TRP B 1 65 ? 7.898 6.73 4.52 1 95.69 65 TRP B CA 1
ATOM 1382 C C . TRP B 1 65 ? 8.445 7.426 5.762 1 95.69 65 TRP B C 1
ATOM 1384 O O . TRP B 1 65 ? 7.68 7.836 6.637 1 95.69 65 TRP B O 1
ATOM 1394 N N . SER B 1 66 ? 9.734 7.543 5.855 1 96.25 66 SER B N 1
ATOM 1395 C CA . SER B 1 66 ? 10.328 8.172 7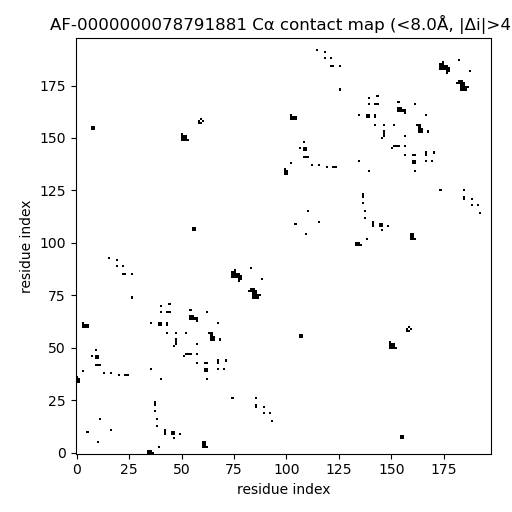.031 1 96.25 66 SER B CA 1
ATOM 1396 C C . SER B 1 66 ? 9.914 9.633 7.148 1 96.25 66 SER B C 1
ATOM 1398 O O . SER B 1 66 ? 9.688 10.133 8.258 1 96.25 66 SER B O 1
ATOM 1400 N N . THR B 1 67 ? 9.836 10.328 6.066 1 94.25 67 THR B N 1
ATOM 1401 C CA . THR B 1 67 ? 9.367 11.711 6.039 1 94.25 67 THR B CA 1
ATOM 1402 C C . THR B 1 67 ? 7.906 11.805 6.457 1 94.25 67 THR B C 1
ATOM 1404 O O . THR B 1 67 ? 7.539 12.641 7.289 1 94.25 67 THR B O 1
ATOM 1407 N N . VAL B 1 68 ? 7.141 10.938 5.934 1 96.12 68 VAL B N 1
ATOM 1408 C CA . VAL B 1 68 ? 5.719 10.93 6.258 1 96.12 68 VAL B CA 1
ATOM 1409 C C . VAL B 1 68 ? 5.527 10.625 7.742 1 96.12 68 VAL B C 1
ATOM 1411 O O . VAL B 1 68 ? 4.699 11.25 8.406 1 96.12 68 VAL B O 1
ATOM 1414 N N . TYR B 1 69 ? 6.324 9.703 8.195 1 95.81 69 TYR B N 1
ATOM 1415 C CA . TYR B 1 69 ? 6.258 9.312 9.594 1 95.81 69 TYR B CA 1
ATOM 1416 C C . TYR B 1 69 ? 6.621 10.484 10.5 1 95.81 69 TYR B C 1
ATOM 1418 O O . TYR B 1 69 ? 6.02 10.664 11.562 1 95.81 69 TYR B O 1
ATOM 1426 N N . TYR B 1 70 ? 7.582 11.227 10.109 1 93.31 70 TYR B N 1
ATOM 1427 C CA . TYR B 1 70 ? 7.961 12.414 10.867 1 93.31 70 TYR B CA 1
ATOM 1428 C C . TYR B 1 70 ? 6.781 13.367 11.016 1 93.31 70 TYR B C 1
ATOM 1430 O O . TYR B 1 70 ? 6.492 13.844 12.125 1 93.31 70 TYR B O 1
ATOM 1438 N N . TYR B 1 71 ? 6.156 13.633 9.969 1 92.19 71 TYR B N 1
ATOM 1439 C CA . TYR B 1 71 ? 5.004 14.523 10.008 1 92.19 71 TYR B CA 1
ATOM 1440 C C . TYR B 1 71 ? 3.855 13.898 10.789 1 92.19 71 TYR B C 1
ATOM 1442 O O . TYR B 1 71 ? 3.123 14.594 11.492 1 92.19 71 TYR B O 1
ATOM 1450 N N . TRP B 1 72 ? 3.627 12.609 10.648 1 94.12 72 TRP B N 1
ATOM 1451 C CA . TRP B 1 72 ? 2.619 11.906 11.43 1 94.12 72 TRP B CA 1
ATOM 1452 C C . TRP B 1 72 ? 2.828 12.133 12.922 1 94.12 72 TRP B C 1
ATOM 1454 O O . TRP B 1 72 ? 1.896 12.508 13.633 1 94.12 72 TRP B O 1
ATOM 1464 N N . MET B 1 73 ? 4.02 11.891 13.328 1 93.31 73 MET B N 1
ATOM 1465 C CA . MET B 1 73 ? 4.355 12.07 14.734 1 93.31 73 MET B CA 1
ATOM 1466 C C . MET B 1 73 ? 4.121 13.508 15.18 1 93.31 73 MET B C 1
ATOM 1468 O O . MET B 1 73 ? 3.6 13.758 16.266 1 93.31 73 MET B O 1
ATOM 1472 N N . SER B 1 74 ? 4.48 14.391 14.312 1 90.19 74 SER B N 1
ATOM 1473 C CA . SER B 1 74 ? 4.328 15.805 14.625 1 90.19 74 SER B CA 1
ATOM 1474 C C . SER B 1 74 ? 2.857 16.203 14.695 1 90.19 74 SER B C 1
ATOM 1476 O O . SER B 1 74 ? 2.449 16.938 15.602 1 90.19 74 SER B O 1
ATOM 1478 N N . TRP B 1 75 ? 2.066 15.766 13.789 1 92.25 75 TRP B N 1
ATOM 1479 C CA . TRP B 1 75 ? 0.667 16.156 13.672 1 92.25 75 TRP B CA 1
ATOM 1480 C C . TRP B 1 75 ? -0.2 15.414 14.68 1 92.25 75 TRP B C 1
ATOM 1482 O O . TRP B 1 75 ? -1.315 15.836 14.984 1 92.25 75 TRP B O 1
ATOM 1492 N N . SER B 1 76 ? 0.258 14.328 15.188 1 92.06 76 SER B N 1
ATOM 1493 C CA . SER B 1 76 ? -0.52 13.523 16.125 1 92.06 76 SER B CA 1
ATOM 1494 C C . SER B 1 76 ? -0.273 13.953 17.562 1 92.06 76 SER B C 1
ATOM 1496 O O . SER B 1 76 ? -0.998 13.539 18.469 1 92.06 76 SER B O 1
ATOM 1498 N N . LYS B 1 77 ? 0.743 14.688 17.703 1 86.94 77 LYS B N 1
ATOM 1499 C CA . LYS B 1 77 ? 1.05 15.164 19.047 1 86.94 77 LYS B CA 1
ATOM 1500 C C . LYS B 1 77 ? 0.161 16.344 19.422 1 86.94 77 LYS B C 1
ATOM 1502 O O . LYS B 1 77 ? 0.096 17.344 18.703 1 86.94 77 LYS B O 1
ATOM 1507 N N . ALA B 1 78 ? -0.48 16.188 20.562 1 84.81 78 ALA B N 1
ATOM 1508 C CA . ALA B 1 78 ? -1.281 17.297 21.078 1 84.81 78 ALA B CA 1
ATOM 1509 C C . ALA B 1 78 ? -0.395 18.375 21.688 1 84.81 78 ALA B C 1
ATOM 1511 O O . ALA B 1 78 ? 0.535 18.078 22.438 1 84.81 78 ALA B O 1
ATOM 1512 N N . PRO B 1 79 ? -0.658 19.609 21.281 1 80.19 79 PRO B N 1
ATOM 1513 C CA . PRO B 1 79 ? 0.148 20.672 21.875 1 80.19 79 PRO B CA 1
ATOM 1514 C C . PRO B 1 79 ? -0.054 20.781 23.391 1 80.19 79 PRO B C 1
ATOM 1516 O O . PRO B 1 79 ? 0.895 21.078 24.125 1 80.19 79 PRO B O 1
ATOM 1519 N N . THR B 1 80 ? -1.273 20.609 23.75 1 84.56 80 THR B N 1
ATOM 1520 C CA . THR B 1 80 ? -1.635 20.609 25.156 1 84.56 80 THR B CA 1
ATOM 1521 C C . THR B 1 80 ? -2.604 19.484 25.484 1 84.56 80 THR B C 1
ATOM 1523 O O . THR B 1 80 ? -3.289 18.969 24.594 1 84.56 80 THR B O 1
ATOM 1526 N N . PRO B 1 81 ? -2.584 19.047 26.703 1 84.62 81 PRO B N 1
ATOM 1527 C CA . PRO B 1 81 ? -3.48 17.969 27.094 1 84.62 81 PRO B CA 1
ATOM 1528 C C . PRO B 1 81 ? -4.949 18.281 26.828 1 84.62 81 PRO B C 1
ATOM 1530 O O . PRO B 1 81 ? -5.77 17.375 26.672 1 84.62 81 PRO B O 1
ATOM 1533 N N . ASP B 1 82 ? -5.262 19.5 26.781 1 86.81 82 ASP B N 1
ATOM 1534 C CA . ASP B 1 82 ? -6.66 19.906 26.656 1 86.81 82 ASP B CA 1
ATOM 1535 C C . ASP B 1 82 ? -7.039 20.156 25.203 1 86.81 82 ASP B C 1
ATOM 1537 O O . ASP B 1 82 ? -8.211 20.391 24.891 1 86.81 82 ASP B O 1
ATOM 1541 N N . LYS B 1 83 ? -6.035 20.156 24.359 1 87.38 83 LYS B N 1
ATOM 1542 C CA . LYS B 1 83 ? -6.309 20.422 22.938 1 87.38 83 LYS B CA 1
ATOM 1543 C C . LYS B 1 83 ? -6.07 19.188 22.078 1 87.38 83 LYS B C 1
ATOM 1545 O O . LYS B 1 83 ? -5.082 18.469 22.281 1 87.38 83 LYS B O 1
ATOM 1550 N N . PRO B 1 84 ? -7.023 18.922 21.172 1 89.69 84 PRO B N 1
ATOM 1551 C CA . PRO B 1 84 ? -6.82 17.766 20.297 1 89.69 84 PRO B CA 1
ATOM 1552 C C . PRO B 1 84 ? -5.625 17.953 19.359 1 89.69 84 PRO B C 1
ATOM 1554 O O . PRO B 1 84 ? -5.242 19.078 19.047 1 89.69 84 PRO B O 1
ATOM 1557 N N . ALA B 1 85 ? -5.105 16.875 19.016 1 91.19 85 ALA B N 1
ATOM 1558 C CA . ALA B 1 85 ? -3.994 16.891 18.062 1 91.19 85 ALA B CA 1
ATOM 1559 C C . ALA B 1 85 ? -4.426 17.469 16.719 1 91.19 85 ALA B C 1
ATOM 1561 O O . ALA B 1 85 ? -5.598 17.375 16.344 1 91.19 85 ALA B O 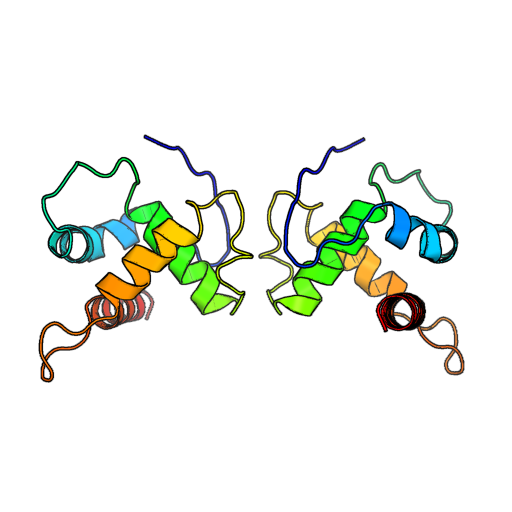1
ATOM 1562 N N . LEU B 1 86 ? -3.504 18.031 16.031 1 91.81 86 LEU B N 1
ATOM 1563 C CA . LEU B 1 86 ? -3.748 18.641 14.727 1 91.81 86 LEU B CA 1
ATOM 1564 C C . LEU B 1 86 ? -4.387 17.641 13.773 1 91.81 86 LEU B C 1
ATOM 1566 O O . LEU B 1 86 ? -5.367 17.953 13.102 1 91.81 86 LEU B O 1
ATOM 1570 N N . LEU B 1 87 ? -3.936 16.484 13.734 1 92.94 87 LEU B N 1
ATOM 1571 C CA . LEU B 1 87 ? -4.422 15.453 12.828 1 92.94 87 LEU B CA 1
ATOM 1572 C C . LEU B 1 87 ? -5.891 15.141 13.102 1 92.94 87 LEU B C 1
ATOM 1574 O O . LEU B 1 87 ? -6.688 15.016 12.172 1 92.94 87 LEU B O 1
ATOM 1578 N N . THR B 1 88 ? -6.199 15 14.336 1 92.94 88 THR B N 1
ATOM 1579 C CA . THR B 1 88 ? -7.582 14.727 14.719 1 92.94 88 THR B CA 1
ATOM 1580 C C . THR B 1 88 ? -8.5 15.867 14.273 1 92.94 88 THR B C 1
ATOM 1582 O O . THR B 1 88 ? -9.602 15.625 13.773 1 92.94 88 THR B O 1
ATOM 1585 N N . GLN B 1 89 ? -8.047 16.969 14.398 1 92.38 89 GLN B N 1
ATOM 1586 C CA . GLN B 1 89 ? -8.828 18.156 14.031 1 92.38 89 GLN B CA 1
ATOM 1587 C C . GLN B 1 89 ? -9.078 18.188 12.523 1 92.38 89 GLN B C 1
ATOM 1589 O O . GLN B 1 89 ? -10.211 18.438 12.086 1 92.38 89 GLN B O 1
ATOM 1594 N N . VAL B 1 90 ? -8.07 17.969 11.82 1 93.44 90 VAL B N 1
ATOM 1595 C CA . VAL B 1 90 ? -8.195 18.078 10.375 1 93.44 90 VAL B CA 1
ATOM 1596 C C . VAL B 1 90 ? -9.023 16.922 9.828 1 93.44 90 VAL B C 1
ATOM 1598 O O . VAL B 1 90 ? -9.797 17.094 8.891 1 93.44 90 VAL B O 1
ATOM 1601 N N . LEU B 1 91 ? -8.945 15.773 10.391 1 93.12 91 LEU B N 1
ATOM 1602 C CA . LEU B 1 91 ? -9.742 14.625 9.969 1 93.12 91 LEU B CA 1
ATOM 1603 C C . LEU B 1 91 ? -11.219 14.852 10.266 1 93.12 91 LEU B C 1
ATOM 1605 O O . LEU B 1 91 ? -12.078 14.484 9.469 1 93.12 91 LEU B O 1
ATOM 1609 N N . LYS B 1 92 ? -11.445 15.453 11.398 1 92.25 92 LYS B N 1
ATOM 1610 C CA . LYS B 1 92 ? -12.82 15.797 11.742 1 92.25 92 LYS B CA 1
ATOM 1611 C C . LYS B 1 92 ? -13.391 16.812 10.766 1 92.25 92 LYS B C 1
ATOM 1613 O O . LYS B 1 92 ? -14.539 16.688 10.328 1 92.25 92 LYS B O 1
ATOM 1618 N N . LYS B 1 93 ? -12.609 17.75 10.492 1 91.5 93 LYS B N 1
ATOM 1619 C CA . LYS B 1 93 ? -13.031 18.781 9.539 1 91.5 93 LYS B CA 1
ATOM 1620 C C . LYS B 1 93 ? -13.391 18.172 8.188 1 91.5 93 LYS B C 1
ATOM 1622 O O . LYS B 1 93 ? -14.398 18.531 7.59 1 91.5 93 LYS B O 1
ATOM 1627 N N . LEU B 1 94 ? -12.617 17.266 7.727 1 91.19 94 LEU B N 1
ATOM 1628 C CA . LEU B 1 94 ? -12.859 16.625 6.438 1 91.19 94 LEU B CA 1
ATOM 1629 C C . LEU B 1 94 ? -14.086 15.727 6.496 1 91.19 94 LEU B C 1
ATOM 1631 O O . LEU B 1 94 ? -14.836 15.625 5.52 1 91.19 94 LEU B O 1
ATOM 1635 N N . SER B 1 95 ? -14.203 15 7.605 1 89.69 95 SER B N 1
ATOM 1636 C CA . SER B 1 95 ? -15.375 14.148 7.766 1 89.69 95 SER B CA 1
ATOM 1637 C C . SER B 1 95 ? -16.656 14.961 7.734 1 89.69 95 SER B C 1
ATOM 1639 O O . SER B 1 95 ? -17.672 14.508 7.203 1 89.69 95 SER B O 1
ATOM 1641 N N . LEU B 1 96 ? -16.594 16.078 8.227 1 83.31 96 LEU B N 1
ATOM 1642 C CA . LEU B 1 96 ? -17.75 16.953 8.305 1 83.31 96 LEU B CA 1
ATOM 1643 C C . LEU B 1 96 ? -18.125 17.484 6.918 1 83.31 96 LEU B C 1
ATOM 1645 O O . LEU B 1 96 ? -19.297 17.719 6.629 1 83.31 96 LEU B O 1
ATOM 1649 N N . ILE B 1 97 ? -17.188 17.625 6.09 1 77.12 97 ILE B N 1
ATOM 1650 C CA . ILE B 1 97 ? -17.438 18.125 4.742 1 77.12 97 ILE B CA 1
ATOM 1651 C C . ILE B 1 97 ? -18.062 17.016 3.891 1 77.12 97 ILE B C 1
ATOM 1653 O O . ILE B 1 97 ? -18.906 17.281 3.041 1 77.12 97 ILE B O 1
ATOM 1657 N N . ASP B 1 98 ? -17.672 15.828 4.051 1 75.12 98 ASP B N 1
ATOM 1658 C CA . ASP B 1 98 ? -18.203 14.703 3.279 1 75.12 98 ASP B CA 1
ATOM 1659 C C . ASP B 1 98 ? -19.594 14.32 3.748 1 75.12 98 ASP B C 1
ATOM 1661 O O . ASP B 1 98 ? -20.391 13.789 2.973 1 75.12 98 ASP B O 1
ATOM 1665 N N . ASP B 1 99 ? -19.953 14.445 4.98 1 65 99 ASP B N 1
ATOM 1666 C CA . ASP B 1 99 ? -21.312 14.211 5.445 1 65 99 ASP B CA 1
ATOM 1667 C C . ASP B 1 99 ? -22.266 15.305 4.953 1 65 99 ASP B C 1
ATOM 1669 O O .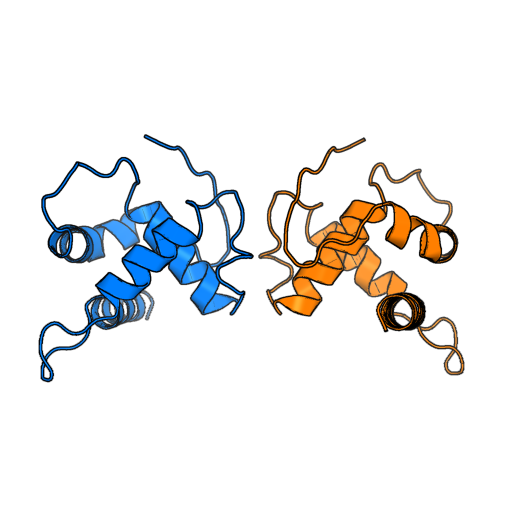 ASP B 1 99 ? -23.422 15.031 4.605 1 65 99 ASP B O 1
#

Sequence (198 aa):
MQHFSHHYQSDISRQQLDLIRQDLEASRKRTHPKHIDPYDIFCAMLYVLKNGCTWRDLPADYPKWSTVYYYWMSWSKAPTPDKPALLTQVLKKLSLIDDMQHFSHHYQSDISRQQLDLIRQDLEASRKRTHPKHIDPYDIFCAMLYVLKNGCTWRDLPADYPKWSTVYYYWMSWSKAPTPDKPALLTQVLKKLSLIDD

Foldseek 3Di:
DDDFDDDDPQQDDPVLCVVLVVLLVVLDDPDDPDPDDVSLLVSQVSVCVVPVDDLCPRDPSGPRSVVSVVSVVSQCDDPDPVGGGSVVVSVVVSVVVVD/DDDFDDDDPQQDDPVLCVVLVVLLVVLDDPDDPDPDDVSLLVSQVSVCVVPVDDLCPRDPSGPRSVVSVVSVVSQCDDPDPVGGGSVVVSVVVSVVVVD

Solvent-accessible surface area (backbone atoms only — not comparable to full-atom values): 11774 Å² total; per-residue (Å²): 114,75,84,66,81,70,88,46,86,56,50,72,52,73,70,61,45,60,75,43,39,65,66,60,58,66,69,50,72,90,54,79,84,69,63,61,58,66,64,49,43,51,34,47,49,37,41,34,68,72,31,59,38,56,58,85,59,50,51,81,49,38,68,57,42,69,59,40,47,51,50,48,57,58,33,58,44,49,89,40,97,88,40,76,19,54,46,59,51,49,52,49,54,52,53,58,69,75,104,115,75,83,65,81,69,88,46,87,55,52,72,53,72,68,60,45,59,75,42,39,66,66,61,57,65,68,51,73,89,55,79,86,68,62,60,59,66,65,49,45,50,33,46,50,38,40,34,68,73,32,59,39,54,59,83,59,50,51,82,50,38,69,57,42,70,62,41,48,52,50,48,57,58,33,58,46,47,88,39,97,90,40,77,19,55,46,60,51,49,51,51,53,51,52,60,68,74,104

Nearest PDB structures (foldseek):
  2hcb-assembly1_A  TM=3.952E-01  e=5.701E+00  Aquifex aeolicus
  2hcb-assembly1_A  TM=4.008E-01  e=5.701E+00  Aquifex aeolicus

Secondary structure (DSSP, 8-state):
--------TTPPPHHHHHHHHHHHHHTS-S-S--SS-HHHHHHHHHHHHHH---GGG--TTSSPHHHHHHHHHHHHS-SSTTS--HHHHHHHHHHHHH-/--------TTPPPHHHHHHHHHHHHHTS-S-S--SS-HHHHHHHHHHHHHH---GGG--TTSSPHHHHHHHHHHHHS-SSTTS--HHHHHHHHHHHHH-

Radius of gyration: 20.58 Å; Cα contacts (8 Å, |Δi|>4): 188; chains: 2; bounding box: 37×60×52 Å

InterPro domains:
  IPR025161 Insertion element IS402-like domain [PF13340] (13-79)